Protein 4X8P (pdb70)

Structure (mmCIF, N/CA/C/O backbone):
data_4X8P
#
_entry.id   4X8P
#
_cell.length_a   51.500
_cell.length_b   59.100
_cell.length_c   70.800
_cell.angle_alpha   90.00
_cell.angle_beta   90.00
_cell.angle_gamma   90.00
#
_symmetry.space_group_name_H-M   'P 21 21 21'
#
loop_
_entity.id
_entity.type
_entity.pdbx_description
1 polymer 'Set1/Ash2 histone methyltransferase complex subunit ASH2,Set1/Ash2 histone methyltransferase complex subunit ASH2'
2 polymer 'Retinoblastoma-binding protein 5'
3 non-polymer GLYCEROL
4 water water
#
loop_
_atom_site.group_PDB
_atom_site.id
_atom_site.type_symbol
_atom_site.label_atom_id
_atom_site.label_alt_id
_atom_site.label_comp_id
_atom_site.label_asym_id
_atom_site.label_entity_id
_atom_site.label_seq_id
_atom_site.pdbx_PDB_ins_code
_atom_site.Cartn_x
_atom_site.Cartn_y
_atom_site.Cartn_z
_atom_site.occupancy
_atom_site.B_iso_or_equiv
_atom_site.auth_seq_id
_atom_site.auth_comp_id
_atom_site.auth_asym_id
_atom_site.auth_atom_id
_atom_site.pdbx_PDB_model_num
ATOM 1 N N . SER A 1 1 ? -14.259 14.299 20.441 1.00 30.20 285 SER A N 1
ATOM 2 C CA . SER A 1 1 ? -13.330 14.576 19.338 1.00 30.62 285 SER A CA 1
ATOM 3 C C . SER A 1 1 ? -12.374 13.384 19.135 1.00 32.40 285 SER A C 1
ATOM 4 O O . SER A 1 1 ? -11.722 12.924 20.076 1.00 31.97 285 SER A O 1
ATOM 7 N N . ARG A 1 2 ? -12.337 12.872 17.901 1.00 25.41 286 ARG A N 1
ATOM 8 C CA . ARG A 1 2 ? -11.571 11.691 17.513 1.00 23.34 286 ARG A CA 1
ATOM 9 C C . ARG A 1 2 ? -10.290 12.041 16.764 1.00 22.22 286 ARG A C 1
ATOM 10 O O . ARG A 1 2 ? -10.227 13.069 16.092 1.00 21.57 286 ARG A O 1
ATOM 12 N N . VAL A 1 3 ? -9.270 11.178 16.891 1.00 15.76 287 VAL A N 1
ATOM 13 C CA . VAL A 1 3 ? -8.001 11.277 16.164 1.00 13.92 287 VAL A CA 1
ATOM 14 C C . VAL A 1 3 ? -8.308 10.603 14.808 1.00 16.07 287 VAL A C 1
ATOM 15 O O . VAL A 1 3 ? -8.870 9.497 14.774 1.00 14.32 287 VAL A O 1
ATOM 19 N N . LEU A 1 4 ? -8.067 11.328 13.701 1.00 11.88 288 LEU A N 1
ATOM 20 C CA . LEU A 1 4 ? -8.398 10.858 12.357 1.00 11.37 288 LEU A CA 1
ATOM 21 C C . LEU A 1 4 ? -7.315 11.250 11.355 1.00 16.76 288 LEU A C 1
ATOM 22 O O . LEU A 1 4 ? -6.408 11.999 11.701 1.00 16.46 288 LEU A O 1
ATOM 27 N N . LEU A 1 5 ? -7.410 10.762 10.110 1.00 13.64 289 LEU A N 1
ATOM 28 C CA . LEU A 1 5 ? -6.518 11.232 9.047 1.00 13.10 289 LEU A CA 1
ATOM 29 C C . LEU A 1 5 ? -6.951 12.671 8.782 1.00 14.75 289 LEU A C 1
ATOM 30 O O . LEU A 1 5 ? -8.159 12.937 8.749 1.00 12.29 289 LEU A O 1
ATOM 35 N N . ALA A 1 6 ? -5.982 13.618 8.760 1.00 12.53 290 ALA A N 1
ATOM 36 C CA . ALA A 1 6 ? -6.289 15.048 8.595 1.00 12.20 290 ALA A CA 1
ATOM 37 C C . ALA A 1 6 ? -6.734 15.416 7.179 1.00 15.51 290 ALA A C 1
ATOM 38 O O . ALA A 1 6 ? -5.994 15.175 6.219 1.00 15.86 290 ALA A O 1
ATOM 40 N N . LEU A 1 7 ? -7.927 16.039 7.061 1.00 10.63 291 LEU A N 1
ATOM 41 C CA . LEU A 1 7 ? -8.455 16.535 5.792 1.00 10.57 291 LEU A CA 1
ATOM 42 C C . LEU A 1 7 ? -7.629 17.743 5.294 1.00 14.06 291 LEU A C 1
ATOM 43 O O . LEU A 1 7 ? -7.428 17.892 4.093 1.00 12.72 291 LEU A O 1
ATOM 48 N N . HIS A 1 8 ? -7.095 18.555 6.234 1.00 10.32 292 HIS A N 1
ATOM 49 C CA . HIS A 1 8 ? -6.290 19.738 5.969 1.00 10.26 292 HIS A CA 1
ATOM 50 C C . HIS A 1 8 ? -4.809 19.463 5.686 1.00 15.56 292 HIS A C 1
ATOM 51 O O . HIS A 1 8 ? -4.135 20.342 5.165 1.00 15.26 292 HIS A O 1
ATOM 58 N N . ASP A 1 9 ? -4.289 18.310 6.122 1.00 10.88 293 ASP A N 1
ATOM 59 C CA . ASP A 1 9 ? -2.858 17.991 6.088 1.00 9.60 293 ASP A CA 1
ATOM 60 C C . ASP A 1 9 ? -2.578 16.675 5.359 1.00 13.54 293 ASP A C 1
ATOM 61 O O . ASP A 1 9 ? -2.153 15.675 5.954 1.00 12.38 293 ASP A O 1
ATOM 66 N N . ARG A 1 10 ? -2.815 16.703 4.045 1.00 10.98 294 ARG A N 1
ATOM 67 C CA . ARG A 1 10 ? -2.694 15.563 3.153 1.00 11.50 294 ARG A CA 1
ATOM 68 C C . ARG A 1 10 ? -2.349 15.992 1.745 1.00 16.22 294 ARG A C 1
ATOM 69 O O . ARG A 1 10 ? -2.600 17.140 1.364 1.00 14.95 294 ARG A O 1
ATOM 77 N N . ALA A 1 11 ? -1.831 15.038 0.949 1.00 12.49 295 ALA A N 1
ATOM 78 C CA . ALA A 1 11 ? -1.607 15.246 -0.475 1.00 11.47 295 ALA A CA 1
ATOM 79 C C . ALA A 1 11 ? -2.983 15.110 -1.158 1.00 13.25 295 ALA A C 1
ATOM 80 O O . ALA A 1 11 ? -3.736 14.195 -0.816 1.00 10.25 295 ALA A O 1
ATOM 82 N N . PRO A 1 12 ? -3.328 16.039 -2.086 1.00 11.91 296 PRO A N 1
ATOM 83 C CA . PRO A 1 12 ? -4.643 15.968 -2.781 1.00 11.94 296 PRO A CA 1
ATOM 84 C C . PRO A 1 12 ? -4.980 14.697 -3.577 1.00 16.16 296 PRO A C 1
ATOM 85 O O . PRO A 1 12 ? -6.163 14.433 -3.813 1.00 15.46 296 PRO A O 1
ATOM 89 N N . GLN A 1 13 ? -3.959 13.970 -4.074 1.00 12.32 297 GLN A N 1
ATOM 90 C CA . GLN A 1 13 ? -4.159 12.781 -4.904 1.00 12.32 297 GLN A CA 1
ATOM 91 C C . GLN A 1 13 ? -4.621 11.536 -4.114 1.00 16.13 297 GLN A C 1
ATOM 92 O O . GLN A 1 13 ? -5.270 10.666 -4.685 1.00 14.33 297 GLN A O 1
ATOM 98 N N . LEU A 1 14 ? -4.301 11.474 -2.805 1.00 13.06 298 LEU A N 1
ATOM 99 C CA . LEU A 1 14 ? -4.694 10.371 -1.937 1.00 11.97 298 LEU A CA 1
ATOM 100 C C . LEU A 1 14 ? -6.193 10.311 -1.783 1.00 17.19 298 LEU A C 1
ATOM 101 O O . LEU A 1 14 ? -6.877 11.340 -1.752 1.00 16.67 298 LEU A O 1
ATOM 106 N N . LYS A 1 15 ? -6.706 9.095 -1.708 1.00 14.23 299 LYS A N 1
ATOM 107 C CA . LYS A 1 15 ? -8.132 8.905 -1.560 1.00 13.91 299 LYS A CA 1
ATOM 108 C C . LYS A 1 15 ? -8.431 8.511 -0.109 1.00 17.79 299 LYS A C 1
ATOM 109 O O . LYS A 1 15 ? -8.111 7.402 0.315 1.00 17.11 299 LYS A O 1
ATOM 115 N N . ILE A 1 16 ? -9.017 9.451 0.643 1.00 15.18 300 ILE A N 1
ATOM 116 C CA . ILE A 1 16 ? -9.395 9.285 2.049 1.00 15.19 300 ILE A CA 1
ATOM 117 C C . ILE A 1 16 ? -10.863 8.902 2.176 1.00 16.99 300 ILE A C 1
ATOM 118 O O . ILE A 1 16 ? -11.718 9.497 1.522 1.00 17.42 300 ILE A O 1
ATOM 123 N N . SER A 1 17 ? -11.141 7.849 2.961 1.00 12.71 301 SER A N 1
ATOM 124 C CA . SER A 1 17 ? -12.496 7.348 3.193 1.00 12.80 301 SER A CA 1
ATOM 125 C C . SER A 1 17 ? -13.335 8.356 3.975 1.00 15.14 301 SER A C 1
ATOM 126 O O . SER A 1 17 ? -12.780 9.208 4.658 1.00 16.57 301 SER A O 1
ATOM 129 N N . ASP A 1 18 ? -14.657 8.256 3.888 1.00 10.91 302 ASP A N 1
ATOM 130 C CA . ASP A 1 18 ? -15.602 9.124 4.615 1.00 10.84 302 ASP A CA 1
ATOM 131 C C . ASP A 1 18 ? -15.343 9.131 6.120 1.00 15.84 302 ASP A C 1
ATOM 132 O O . ASP A 1 18 ? -15.404 10.204 6.734 1.00 15.54 302 ASP A O 1
ATOM 137 N N . ASP A 1 19 ? -14.978 7.952 6.704 1.00 12.40 303 ASP A N 1
ATOM 138 C CA . ASP A 1 19 ? -14.675 7.857 8.138 1.00 12.97 303 ASP A CA 1
ATOM 139 C C . ASP A 1 19 ? -13.294 8.399 8.486 1.00 16.65 303 ASP A C 1
ATOM 140 O O . ASP A 1 19 ? -13.002 8.497 9.667 1.00 16.02 303 ASP A O 1
ATOM 145 N N . ARG A 1 20 ? -12.441 8.745 7.460 1.00 12.94 304 ARG A N 1
ATOM 146 C CA . ARG A 1 20 ? -11.076 9.294 7.618 1.00 11.88 304 ARG A CA 1
ATOM 147 C C . ARG A 1 20 ? -10.116 8.348 8.363 1.00 15.21 304 ARG A C 1
ATOM 148 O O . ARG A 1 20 ? -9.210 8.791 9.083 1.00 14.24 304 ARG A O 1
ATOM 156 N N . LEU A 1 21 ? -10.316 7.035 8.179 1.00 11.98 305 LEU A N 1
ATOM 157 C CA . LEU A 1 21 ? -9.493 5.992 8.805 1.00 10.65 305 LEU A CA 1
ATOM 158 C C . LEU A 1 21 ? -8.847 5.103 7.753 1.00 15.51 305 LEU A C 1
ATOM 159 O O . LEU A 1 21 ? -7.946 4.325 8.078 1.00 17.16 305 LEU A O 1
ATOM 164 N N . THR A 1 22 ? -9.308 5.215 6.500 1.00 10.93 306 THR A N 1
ATOM 165 C CA . THR A 1 22 ? -8.798 4.438 5.375 1.00 11.28 306 THR A CA 1
ATOM 166 C C . THR A 1 22 ? -8.238 5.342 4.272 1.00 14.80 306 THR A C 1
ATOM 167 O O . THR A 1 22 ? -8.797 6.389 3.970 1.00 12.88 306 THR A O 1
ATOM 171 N N . VAL A 1 23 ? -7.124 4.919 3.677 1.00 13.07 307 VAL A N 1
ATOM 172 C CA . VAL A 1 23 ? -6.483 5.690 2.623 1.00 12.90 307 VAL A CA 1
ATOM 173 C C . VAL A 1 23 ? -5.950 4.822 1.478 1.00 16.24 307 VAL A C 1
ATOM 174 O O . VAL A 1 23 ? -5.392 3.744 1.713 1.00 15.20 307 VAL A O 1
ATOM 178 N N . VAL A 1 24 ? -6.186 5.283 0.234 1.00 12.98 308 VAL A N 1
ATOM 179 C CA . VAL A 1 24 ? -5.732 4.619 -1.000 1.00 11.13 308 VAL A CA 1
ATOM 180 C C . VAL A 1 24 ? -4.752 5.563 -1.691 1.00 13.52 308 VAL A C 1
ATOM 181 O O . VAL A 1 24 ? -5.049 6.745 -1.823 1.00 12.82 308 VAL A O 1
ATOM 185 N N . GLY A 1 25 ? -3.607 5.027 -2.117 1.00 10.46 309 GLY A N 1
ATOM 186 C CA . GLY A 1 25 ? -2.556 5.782 -2.789 1.00 10.17 309 GLY A CA 1
ATOM 187 C C . GLY A 1 25 ? -2.811 6.026 -4.263 1.00 15.41 309 GLY A C 1
ATOM 188 O O . GLY A 1 25 ? -3.711 5.432 -4.867 1.00 14.43 309 GLY A O 1
ATOM 189 N N . GLU A 1 26 ? -2.019 6.913 -4.854 1.00 12.62 310 GLU A N 1
ATOM 190 C CA . GLU A 1 26 ? -2.179 7.243 -6.261 1.00 12.86 310 GLU A CA 1
ATOM 191 C C . GLU A 1 26 ? -0.811 7.599 -6.848 1.00 14.69 310 GLU A C 1
ATOM 192 O O . GLU A 1 26 ? -0.204 8.569 -6.412 1.00 13.21 310 GLU A O 1
ATOM 198 N N . LYS A 1 27 ? -0.331 6.792 -7.821 1.00 12.29 311 LYS A N 1
ATOM 199 C CA . LYS A 1 27 ? 0.945 6.983 -8.543 1.00 13.04 311 LYS A CA 1
ATOM 200 C C . LYS A 1 27 ? 2.121 7.174 -7.566 1.00 15.67 311 LYS A C 1
ATOM 201 O O . LYS A 1 27 ? 2.193 6.420 -6.597 1.00 15.16 311 LYS A O 1
ATOM 207 N N . GLY A 1 28 ? 2.984 8.176 -7.809 1.00 11.53 312 GLY A N 1
ATOM 208 C CA . GLY A 1 28 ? 4.156 8.492 -6.995 1.00 10.17 312 GLY A CA 1
ATOM 209 C C . GLY A 1 28 ? 3.857 8.746 -5.526 1.00 12.94 312 GLY A C 1
ATOM 210 O O . GLY A 1 28 ? 2.738 9.130 -5.172 1.00 11.85 312 GLY A O 1
ATOM 211 N N . TYR A 1 29 ? 4.857 8.541 -4.655 1.00 8.99 313 TYR A N 1
ATOM 212 C CA . TYR A 1 29 ? 4.654 8.703 -3.217 1.00 8.19 313 TYR A CA 1
ATOM 213 C C . TYR A 1 29 ? 4.070 10.022 -2.806 1.00 12.94 313 TYR A C 1
ATOM 214 O O . TYR A 1 29 ? 4.490 11.065 -3.293 1.00 12.26 313 TYR A O 1
ATOM 223 N N . SER A 1 30 ? 3.095 9.963 -1.896 1.00 9.86 314 SER A N 1
ATOM 224 C CA . SER A 1 30 ? 2.445 11.140 -1.335 1.00 8.94 314 SER A CA 1
ATOM 225 C C . SER A 1 30 ? 1.935 10.786 0.070 1.00 11.45 314 SER A C 1
ATOM 226 O O . SER A 1 30 ? 1.739 9.615 0.368 1.00 9.67 314 SER A O 1
ATOM 229 N N . MET A 1 31 ? 1.764 11.788 0.928 1.00 10.36 315 MET A N 1
ATOM 230 C CA . MET A 1 31 ? 1.499 11.598 2.347 1.00 11.47 315 MET A CA 1
ATOM 231 C C . MET A 1 31 ? 0.292 12.321 2.929 1.00 16.06 315 MET A C 1
ATOM 232 O O . MET A 1 31 ? -0.133 13.369 2.430 1.00 15.48 315 MET A O 1
ATOM 237 N N . VAL A 1 32 ? -0.240 11.719 4.013 1.00 11.93 316 VAL A N 1
ATOM 238 C CA . VAL A 1 32 ? -1.302 12.198 4.890 1.00 10.62 316 VAL A CA 1
ATOM 239 C C . VAL A 1 32 ? -0.796 12.054 6.352 1.00 13.18 316 VAL A C 1
ATOM 240 O O . VAL A 1 32 ? -0.184 11.035 6.691 1.00 12.03 316 VAL A O 1
ATOM 244 N N . ARG A 1 33 ? -1.028 13.071 7.196 1.00 11.30 317 ARG A N 1
ATOM 245 C CA . ARG A 1 33 ? -0.693 12.990 8.626 1.00 11.73 317 ARG A CA 1
ATOM 246 C C . ARG A 1 33 ? -2.028 12.853 9.378 1.00 14.42 317 ARG A C 1
ATOM 247 O O . ARG A 1 33 ? -3.086 13.157 8.820 1.00 13.75 317 ARG A O 1
ATOM 255 N N . ALA A 1 34 ? -1.989 12.402 10.650 1.00 12.03 318 ALA A N 1
ATOM 256 C CA . ALA A 1 34 ? -3.179 12.349 11.511 1.00 10.70 318 ALA A CA 1
ATOM 257 C C . ALA A 1 34 ? -3.564 13.788 11.918 1.00 13.51 318 ALA A C 1
ATOM 258 O O . ALA A 1 34 ? -2.820 14.722 11.655 1.00 11.81 318 ALA A O 1
ATOM 260 N N . SER A 1 35 ? -4.697 13.947 12.601 1.00 10.97 319 SER A N 1
ATOM 261 C CA . SER A 1 35 ? -5.220 15.231 13.077 1.00 10.45 319 SER A CA 1
ATOM 262 C C . SER A 1 35 ? -4.538 15.688 14.371 1.00 14.20 319 SER A C 1
ATOM 263 O O . SER A 1 35 ? -4.587 16.869 14.698 1.00 15.24 319 SER A O 1
ATOM 266 N N . HIS A 1 36 ? -3.967 14.762 15.128 1.00 9.26 320 HIS A N 1
ATOM 267 C CA . HIS A 1 36 ? -3.333 15.072 16.416 1.00 9.79 320 HIS A CA 1
ATOM 268 C C . HIS A 1 36 ? -1.902 14.591 16.430 1.00 13.52 320 HIS A C 1
ATOM 269 O O . HIS A 1 36 ? -1.616 13.511 15.910 1.00 13.34 320 HIS A O 1
ATOM 276 N N . GLY A 1 37 ? -1.038 15.366 17.071 1.00 9.77 321 GLY A N 1
ATOM 277 C CA . GLY A 1 37 ? 0.368 15.031 17.235 1.00 9.69 321 GLY A CA 1
ATOM 278 C C . GLY A 1 37 ? 0.768 14.919 18.691 1.00 14.34 321 GLY A C 1
ATOM 279 O O . GLY A 1 37 ? -0.011 15.260 19.583 1.00 14.13 321 GLY A O 1
ATOM 280 N N . VAL A 1 38 ? 1.986 14.410 18.943 1.00 11.87 322 VAL A N 1
ATOM 281 C CA . VAL A 1 38 ? 2.520 14.203 20.291 1.00 11.24 322 VAL A CA 1
ATOM 282 C C . VAL A 1 38 ? 3.858 14.903 20.474 1.00 14.30 322 VAL A C 1
ATOM 283 O O . VAL A 1 38 ? 4.665 14.950 19.542 1.00 12.98 322 VAL A O 1
ATOM 287 N N . ARG A 1 39 ? 4.110 15.395 21.694 1.00 11.77 323 ARG A N 1
ATOM 288 C CA . ARG A 1 39 ? 5.330 16.120 22.050 1.00 11.79 323 ARG A CA 1
ATOM 289 C C . ARG A 1 39 ? 6.143 15.424 23.186 1.00 15.10 323 ARG A C 1
ATOM 290 O O . ARG A 1 39 ? 7.364 15.515 23.204 1.00 13.89 323 ARG A O 1
ATOM 298 N N . LYS A 1 40 ? 5.458 14.775 24.132 1.00 12.73 324 LYS A N 1
ATOM 299 C CA . LYS A 1 40 ? 6.086 14.077 25.259 1.00 13.21 324 LYS A CA 1
ATOM 300 C C . LYS A 1 40 ? 5.371 12.744 25.541 1.00 16.51 324 LYS A C 1
ATOM 301 O O . LYS A 1 40 ? 4.177 12.601 25.225 1.00 16.39 324 LYS A O 1
ATOM 303 N N . GLY A 1 41 ? 6.085 11.826 26.202 1.00 11.22 325 GLY A N 1
ATOM 304 C CA . GLY A 1 41 ? 5.537 10.536 26.611 1.00 10.45 325 GLY A CA 1
ATOM 305 C C . GLY A 1 41 ? 5.674 9.463 25.550 1.00 14.73 325 GLY A C 1
ATOM 306 O O . GLY A 1 41 ? 6.320 9.669 24.513 1.00 14.03 325 GLY A O 1
ATOM 307 N N . ALA A 1 42 ? 5.107 8.293 25.835 1.00 12.98 326 ALA A N 1
ATOM 308 C CA . ALA A 1 42 ? 5.149 7.115 24.949 1.00 12.72 326 ALA A CA 1
ATOM 309 C C . ALA A 1 42 ? 3.770 6.942 24.312 1.00 15.22 326 ALA A C 1
ATOM 310 O O . ALA A 1 42 ? 2.755 6.984 25.013 1.00 14.84 326 ALA A O 1
ATOM 312 N N . TRP A 1 43 ? 3.727 6.851 22.982 1.00 11.71 327 TRP A N 1
ATOM 313 C CA . TRP A 1 43 ? 2.465 6.791 22.216 1.00 11.76 327 TRP A CA 1
ATOM 314 C C . TRP A 1 43 ? 2.424 5.647 21.209 1.00 14.65 327 TRP A C 1
ATOM 315 O O . TRP A 1 43 ? 3.469 5.227 20.720 1.00 14.39 327 TRP A O 1
ATOM 326 N N . TYR A 1 44 ? 1.219 5.151 20.897 1.00 10.93 328 TYR A N 1
ATOM 327 C CA . TYR A 1 44 ? 1.049 4.020 19.983 1.00 10.09 328 TYR A CA 1
ATOM 328 C C . TYR A 1 44 ? -0.162 4.109 19.053 1.00 13.17 328 TYR A C 1
ATOM 329 O O . TYR A 1 44 ? -1.194 4.658 19.422 1.00 12.43 328 TYR A O 1
ATOM 338 N N . PHE A 1 45 ? -0.040 3.512 17.848 1.00 10.69 329 PHE A N 1
ATOM 339 C CA . PHE A 1 45 ? -1.139 3.367 16.884 1.00 9.21 329 PHE A CA 1
ATOM 340 C C . PHE A 1 45 ? -0.839 2.181 15.986 1.00 11.18 329 PHE A C 1
ATOM 341 O O . PHE A 1 45 ? 0.319 1.777 15.878 1.00 8.84 329 PHE A O 1
ATOM 349 N N . GLU A 1 46 ? -1.879 1.624 15.351 1.00 8.33 330 GLU A N 1
ATOM 350 C CA . GLU A 1 46 ? -1.739 0.506 14.420 1.00 8.65 330 GLU A CA 1
ATOM 351 C C . GLU A 1 46 ? -2.164 0.895 13.017 1.00 14.83 330 GLU A C 1
ATOM 352 O O . GLU A 1 46 ? -3.038 1.753 12.845 1.00 15.69 330 GLU A O 1
ATOM 358 N N . ILE A 1 47 ? -1.583 0.223 12.015 1.00 11.91 331 ILE A N 1
ATOM 359 C CA . ILE A 1 47 ? -1.980 0.355 10.614 1.00 11.32 331 ILE A CA 1
ATOM 360 C C . ILE A 1 47 ? -2.209 -1.054 10.038 1.00 16.08 331 ILE A C 1
ATOM 361 O O . ILE A 1 47 ? -1.364 -1.928 10.183 1.00 14.04 331 ILE A O 1
ATOM 366 N N . THR A 1 48 ? -3.356 -1.264 9.385 1.00 14.43 332 THR A N 1
ATOM 367 C CA . THR A 1 48 ? -3.648 -2.526 8.733 1.00 13.89 332 THR A CA 1
ATOM 368 C C . THR A 1 48 ? -3.513 -2.350 7.225 1.00 16.90 332 THR A C 1
ATOM 369 O O . THR A 1 48 ? -4.135 -1.451 6.678 1.00 15.70 332 THR A O 1
ATOM 373 N N . VAL A 1 49 ? -2.711 -3.215 6.553 1.00 14.68 333 VAL A N 1
ATOM 374 C CA . VAL A 1 49 ? -2.556 -3.193 5.087 1.00 13.72 333 VAL A CA 1
ATOM 375 C C . VAL A 1 49 ? -3.736 -4.019 4.543 1.00 16.77 333 VAL A C 1
ATOM 376 O O . VAL A 1 49 ? -3.704 -5.256 4.578 1.00 16.68 333 VAL A O 1
ATOM 380 N N . ASP A 1 50 ? -4.800 -3.333 4.104 1.00 13.43 334 ASP A N 1
ATOM 381 C CA . ASP A 1 50 ? -6.017 -4.005 3.614 1.00 13.33 334 ASP A CA 1
ATOM 382 C C . ASP A 1 50 ? -5.798 -4.640 2.241 1.00 18.12 334 ASP A C 1
ATOM 383 O O . ASP A 1 50 ? -6.274 -5.751 1.981 1.00 18.10 334 ASP A O 1
ATOM 388 N N . GLU A 1 51 ? -5.060 -3.934 1.372 1.00 14.61 335 GLU A N 1
ATOM 389 C CA . GLU A 1 51 ? -4.749 -4.410 0.036 1.00 14.41 335 GLU A CA 1
ATOM 390 C C . GLU A 1 51 ? -3.434 -3.813 -0.441 1.00 18.25 335 GLU A C 1
ATOM 391 O O . GLU A 1 51 ? -3.216 -2.608 -0.343 1.00 18.02 335 GLU A O 1
ATOM 397 N N . MET A 1 52 ? -2.571 -4.670 -0.977 1.00 13.47 336 MET A N 1
ATOM 398 C CA . MET A 1 52 ? -1.300 -4.259 -1.501 1.00 13.21 336 MET A CA 1
ATOM 399 C C . MET A 1 52 ? -1.099 -5.003 -2.809 1.00 19.73 336 MET A C 1
ATOM 400 O O . MET A 1 52 ? -0.426 -6.031 -2.833 1.00 18.78 336 MET A O 1
ATOM 405 N N . PRO A 1 53 ? -1.707 -4.488 -3.913 1.00 18.84 337 PRO A N 1
ATOM 406 C CA . PRO A 1 53 ? -1.566 -5.146 -5.225 1.00 19.30 337 PRO A CA 1
ATOM 407 C C . PRO A 1 53 ? -0.116 -5.107 -5.730 1.00 26.05 337 PRO A C 1
ATOM 408 O O . PRO A 1 53 ? 0.692 -4.396 -5.122 1.00 25.72 337 PRO A O 1
ATOM 412 N N . PRO A 1 54 ? 0.268 -5.866 -6.797 1.00 23.93 338 PRO A N 1
ATOM 413 C CA . PRO A 1 54 ? 1.678 -5.833 -7.244 1.00 23.70 338 PRO A CA 1
ATOM 414 C C . PRO A 1 54 ? 2.134 -4.430 -7.641 1.00 24.59 338 PRO A C 1
ATO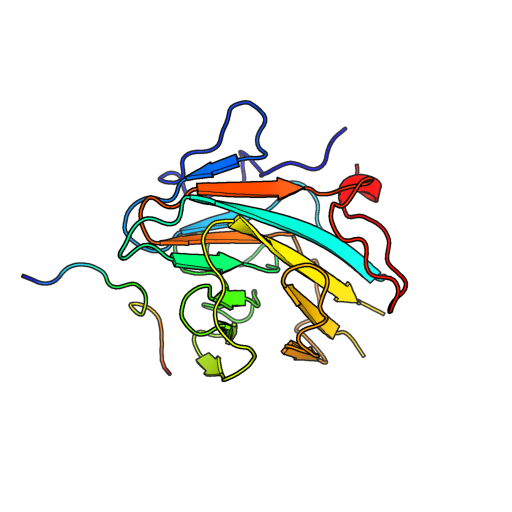M 415 O O . PRO A 1 54 ? 1.327 -3.631 -8.139 1.00 23.78 338 PRO A O 1
ATOM 419 N N . ASP A 1 55 ? 3.415 -4.123 -7.347 1.00 19.00 339 ASP A N 1
ATOM 420 C CA . ASP A 1 55 ? 4.101 -2.849 -7.623 1.00 18.73 339 ASP A CA 1
ATOM 421 C C . ASP A 1 55 ? 3.780 -1.724 -6.634 1.00 21.23 339 ASP A C 1
ATOM 422 O O . ASP A 1 55 ? 4.490 -0.721 -6.633 1.00 23.74 339 ASP A O 1
ATOM 427 N N . THR A 1 56 ? 2.756 -1.890 -5.785 1.00 13.54 340 THR A N 1
ATOM 428 C CA . THR A 1 56 ? 2.403 -0.897 -4.772 1.00 13.29 340 THR A CA 1
ATOM 429 C C . THR A 1 56 ? 3.277 -1.064 -3.523 1.00 15.91 340 THR A C 1
ATOM 430 O O . THR A 1 56 ? 3.843 -2.132 -3.294 1.00 15.72 340 THR A O 1
ATOM 434 N N . ALA A 1 57 ? 3.369 -0.009 -2.716 1.00 11.45 341 ALA A N 1
ATOM 435 C CA . ALA A 1 57 ? 4.176 0.023 -1.507 1.00 11.10 341 ALA A CA 1
ATOM 436 C C . ALA A 1 57 ? 3.739 1.136 -0.563 1.00 13.03 341 ALA A C 1
ATOM 437 O O . ALA A 1 57 ? 3.132 2.131 -0.984 1.00 10.94 341 ALA A O 1
ATOM 439 N N . ALA A 1 58 ? 4.126 0.987 0.707 1.00 8.37 342 ALA A N 1
ATOM 440 C CA . ALA A 1 58 ? 3.838 1.954 1.757 1.00 8.18 342 ALA A CA 1
ATOM 441 C C . ALA A 1 58 ? 5.107 2.277 2.553 1.00 11.35 342 ALA A C 1
ATOM 442 O O . ALA A 1 58 ? 5.990 1.440 2.666 1.00 10.34 342 ALA A O 1
ATOM 444 N N . ARG A 1 59 ? 5.196 3.503 3.086 1.00 9.24 343 ARG A N 1
ATOM 445 C CA . ARG A 1 59 ? 6.255 3.928 4.009 1.00 8.69 343 ARG A CA 1
ATOM 446 C C . ARG A 1 59 ? 5.469 4.600 5.099 1.00 11.40 343 ARG A C 1
ATOM 447 O O . ARG A 1 59 ? 4.839 5.628 4.882 1.00 11.77 343 ARG A O 1
ATOM 455 N N . LEU A 1 60 ? 5.426 3.938 6.246 1.00 8.29 344 LEU A N 1
ATOM 456 C CA . LEU A 1 60 ? 4.604 4.271 7.400 1.00 7.82 344 LEU A CA 1
ATOM 457 C C . LEU A 1 60 ? 5.415 4.695 8.616 1.00 11.86 344 LEU A C 1
ATOM 458 O O . LEU A 1 60 ? 6.539 4.231 8.811 1.00 11.92 344 LEU A O 1
ATOM 463 N N . GLY A 1 61 ? 4.848 5.573 9.435 1.00 7.25 345 GLY A N 1
ATOM 464 C CA . GLY A 1 61 ? 5.579 6.024 10.608 1.00 6.70 345 GLY A CA 1
ATOM 465 C C . GLY A 1 61 ? 5.112 7.310 11.241 1.00 11.08 345 GLY A C 1
ATOM 466 O O . GLY A 1 61 ? 3.935 7.461 11.550 1.00 11.13 345 GLY A O 1
ATOM 467 N N . TRP A 1 62 ? 6.062 8.215 11.482 1.00 10.69 346 TRP A N 1
ATOM 468 C CA . TRP A 1 62 ? 5.849 9.469 12.192 1.00 11.33 346 TRP A CA 1
ATOM 469 C C . TRP A 1 62 ? 6.480 10.635 11.446 1.00 15.97 346 TRP A C 1
ATOM 470 O O . TRP A 1 62 ? 7.602 10.527 10.939 1.00 13.24 346 TRP A O 1
ATOM 481 N N . SER A 1 63 ? 5.761 11.764 11.421 1.00 13.22 347 SER A N 1
ATOM 482 C CA . SER A 1 63 ? 6.238 12.975 10.775 1.00 12.92 347 SER A CA 1
ATOM 483 C C . SER A 1 63 ? 5.975 14.216 11.595 1.00 17.04 347 SER A C 1
ATOM 484 O O . SER A 1 63 ? 4.876 14.386 12.148 1.00 15.19 347 SER A O 1
ATOM 487 N N . GLN A 1 64 ? 6.954 15.145 11.564 1.00 13.25 348 GLN A N 1
ATOM 488 C CA . GLN A 1 64 ? 6.793 16.469 12.155 1.00 13.37 348 GLN A CA 1
ATOM 489 C C . GLN A 1 64 ? 5.892 17.310 11.215 1.00 16.62 348 GLN A C 1
ATOM 490 O O . GLN A 1 64 ? 5.759 16.940 10.045 1.00 14.38 348 GLN A O 1
ATOM 496 N N . PRO A 1 65 ? 5.291 18.443 11.667 1.00 14.81 349 PRO A N 1
ATOM 497 C CA . PRO A 1 65 ? 4.439 19.243 10.754 1.00 15.14 349 PRO A CA 1
ATOM 498 C C . PRO A 1 65 ? 5.089 19.692 9.424 1.00 19.16 349 PRO A C 1
ATOM 499 O O . PRO A 1 65 ? 4.383 19.890 8.436 1.00 17.07 349 PRO A O 1
ATOM 503 N N . LEU A 1 66 ? 6.425 19.821 9.379 1.00 17.47 350 LEU A N 1
ATOM 504 C CA . LEU A 1 66 ? 7.102 20.272 8.153 1.00 17.57 350 LEU A CA 1
ATOM 505 C C . LEU A 1 66 ? 7.406 19.195 7.122 1.00 18.31 350 LEU A C 1
ATOM 506 O O . LEU A 1 66 ? 7.973 19.510 6.076 1.00 16.19 350 LEU A O 1
ATOM 511 N N . GLY A 1 67 ? 7.080 17.937 7.440 1.00 14.57 351 GLY A N 1
ATOM 512 C CA . GLY A 1 67 ? 7.286 16.818 6.529 1.00 13.59 351 GLY A CA 1
ATOM 513 C C . GLY A 1 67 ? 6.567 17.036 5.211 1.00 16.09 351 GLY A C 1
ATOM 514 O O . GLY A 1 67 ? 5.377 17.370 5.202 1.00 13.45 351 GLY A O 1
ATOM 515 N N . ASN A 1 68 ? 7.317 16.934 4.095 1.00 13.28 352 ASN A N 1
ATOM 516 C CA . ASN A 1 68 ? 6.824 17.143 2.724 1.00 12.23 352 ASN A CA 1
ATOM 517 C C . ASN A 1 68 ? 5.692 16.142 2.390 1.00 15.45 352 ASN A C 1
ATOM 518 O O . ASN A 1 68 ? 5.895 14.914 2.439 1.00 14.24 352 ASN A O 1
ATOM 523 N N . LEU A 1 69 ? 4.501 16.674 2.063 1.00 12.63 353 LEU A N 1
ATOM 524 C CA . LEU A 1 69 ? 3.332 15.855 1.719 1.00 11.80 353 LEU A CA 1
ATOM 525 C C . LEU A 1 69 ? 3.428 15.247 0.324 1.00 15.44 353 LEU A C 1
ATOM 526 O O . LEU A 1 69 ? 2.757 14.253 0.054 1.00 16.10 353 LEU A O 1
ATOM 531 N N . GLN A 1 70 ? 4.294 15.817 -0.543 1.00 11.92 354 GLN A N 1
ATOM 532 C CA . GLN A 1 70 ? 4.549 15.391 -1.918 1.00 10.95 354 GLN A CA 1
ATOM 533 C C . GLN A 1 70 ? 5.881 14.640 -2.038 1.00 15.48 354 GLN A C 1
ATOM 534 O O . GLN A 1 70 ? 6.693 14.901 -2.932 1.00 15.40 354 GLN A O 1
ATOM 540 N N . ALA A 1 71 ? 6.103 13.698 -1.122 1.00 11.04 355 ALA A N 1
ATOM 541 C CA . ALA A 1 71 ? 7.316 12.901 -1.061 1.00 10.46 355 ALA A CA 1
ATOM 542 C C . ALA A 1 71 ? 7.030 11.701 -0.172 1.00 14.52 355 ALA A C 1
ATOM 543 O O . ALA A 1 71 ? 6.060 11.758 0.598 1.00 14.42 355 ALA A O 1
ATOM 545 N N . PRO A 1 72 ? 7.803 10.588 -0.256 1.00 11.00 356 PRO A N 1
ATOM 546 C CA . PRO A 1 72 ? 7.538 9.465 0.666 1.00 11.12 356 PRO A CA 1
ATOM 547 C C . PRO A 1 72 ? 7.848 9.864 2.099 1.00 14.46 356 PRO A C 1
ATOM 548 O O . PRO A 1 72 ? 8.523 10.873 2.327 1.00 14.96 356 PRO A O 1
ATOM 552 N N . LEU A 1 73 ? 7.366 9.086 3.064 1.00 11.38 357 LEU A N 1
ATOM 553 C CA . LEU A 1 73 ? 7.690 9.347 4.464 1.00 10.07 357 LEU A CA 1
ATOM 554 C C . LEU A 1 73 ? 9.145 8.938 4.625 1.00 9.41 357 LEU A C 1
ATOM 555 O O . LEU A 1 73 ? 9.575 7.985 3.983 1.00 8.49 357 LEU A O 1
ATOM 560 N N . GLY A 1 74 ? 9.904 9.702 5.392 1.00 7.21 358 GLY A N 1
ATOM 561 C CA . GLY A 1 74 ? 11.341 9.469 5.573 1.00 8.48 358 GLY A CA 1
ATOM 562 C C . GLY A 1 74 ? 12.203 10.239 4.583 1.00 11.58 358 GLY A C 1
ATOM 563 O O . GLY A 1 74 ? 13.431 10.155 4.624 1.00 10.97 358 GLY A O 1
ATOM 564 N N . TYR A 1 75 ? 11.569 11.011 3.694 1.00 10.13 359 TYR A N 1
ATOM 565 C CA . TYR A 1 75 ? 12.247 11.808 2.656 1.00 10.96 359 TYR A CA 1
ATOM 566 C C . TYR A 1 75 ? 13.249 12.861 3.179 1.00 14.22 359 TYR A C 1
ATOM 567 O O . TYR A 1 75 ? 14.318 13.049 2.588 1.00 13.06 359 TYR A O 1
ATOM 576 N N . ASP A 1 76 ? 12.848 13.598 4.221 1.00 10.83 360 ASP A N 1
ATOM 577 C CA . ASP A 1 76 ? 13.608 14.711 4.788 1.00 11.17 360 ASP A CA 1
ATOM 578 C C . ASP A 1 76 ? 13.902 14.502 6.290 1.00 14.63 360 ASP A C 1
ATOM 579 O O . ASP A 1 76 ? 13.694 13.407 6.801 1.00 13.98 360 ASP A O 1
ATOM 584 N N . LYS A 1 77 ? 14.420 15.526 6.983 1.00 12.52 361 LYS A N 1
ATOM 585 C CA . LYS A 1 77 ? 14.747 15.436 8.416 1.00 12.63 361 LYS A CA 1
ATOM 586 C C . LYS A 1 77 ? 13.493 15.337 9.312 1.00 14.30 361 LYS A C 1
ATOM 587 O O . LYS A 1 77 ? 13.596 14.966 10.479 1.00 13.67 361 LYS A O 1
ATOM 589 N N . PHE A 1 78 ? 12.325 15.677 8.765 1.00 10.89 362 PHE A N 1
ATOM 590 C CA . PHE A 1 78 ? 11.076 15.730 9.527 1.00 10.78 362 PHE A CA 1
ATOM 591 C C . PHE A 1 78 ? 10.375 14.421 9.792 1.00 14.32 362 PHE A C 1
ATOM 592 O O . PHE A 1 78 ? 9.486 14.391 10.635 1.00 14.50 362 PHE A O 1
ATOM 600 N N . SER A 1 79 ? 10.760 13.341 9.096 1.00 9.87 363 SER A N 1
ATOM 601 C CA . SER A 1 79 ? 10.054 12.080 9.253 1.00 9.67 363 SER A CA 1
ATOM 602 C C . SER A 1 79 ? 10.908 10.856 9.224 1.00 14.23 363 SER A C 1
ATOM 603 O O . SER A 1 79 ? 12.005 10.862 8.661 1.00 15.20 363 SER A O 1
ATOM 606 N N . TYR A 1 80 ? 10.355 9.781 9.805 1.00 10.62 364 TYR A N 1
ATOM 607 C CA . TYR A 1 80 ? 10.968 8.465 9.952 1.00 10.79 364 TYR A CA 1
ATOM 608 C C . TYR A 1 80 ? 9.968 7.418 9.499 1.00 13.83 364 TYR A C 1
ATOM 609 O O . TYR A 1 80 ? 8.853 7.359 10.029 1.00 13.44 364 TYR A O 1
ATOM 618 N N . SER A 1 81 ? 10.352 6.617 8.493 1.00 8.99 365 SER A N 1
ATOM 619 C CA . SER A 1 81 ? 9.464 5.605 7.938 1.00 7.95 365 SER A CA 1
ATOM 620 C C . SER A 1 81 ? 9.996 4.174 7.899 1.00 11.09 365 SER A C 1
ATOM 621 O O . SER A 1 81 ? 11.192 3.926 8.044 1.00 10.19 365 SER A O 1
ATOM 624 N N . TRP A 1 82 ? 9.059 3.250 7.684 1.00 8.54 366 TRP A N 1
ATOM 625 C CA . TRP A 1 82 ? 9.235 1.803 7.573 1.00 8.47 366 TRP A CA 1
ATOM 626 C C . TRP A 1 82 ? 8.586 1.379 6.268 1.00 10.56 366 TRP A C 1
ATOM 627 O O . TRP A 1 82 ? 7.381 1.479 6.144 1.00 10.46 366 TRP A O 1
ATOM 638 N N . ARG A 1 83 ? 9.371 0.920 5.304 1.00 8.77 367 ARG A N 1
ATOM 639 C CA . ARG A 1 83 ? 8.863 0.510 3.992 1.00 8.71 367 ARG A CA 1
ATOM 640 C C . ARG A 1 83 ? 8.353 -0.942 3.952 1.00 13.71 367 ARG A C 1
ATOM 641 O O . ARG A 1 83 ? 9.032 -1.843 4.425 1.00 12.87 367 ARG A O 1
ATOM 649 N N . SER A 1 84 ? 7.189 -1.160 3.307 1.00 11.95 368 SER A N 1
ATOM 650 C CA . SER A 1 84 ? 6.576 -2.459 3.059 1.00 11.64 368 SER A CA 1
ATOM 651 C C . SER A 1 84 ? 7.564 -3.392 2.340 1.00 14.71 368 SER A C 1
ATOM 652 O O . SER A 1 84 ? 7.831 -4.482 2.822 1.00 12.67 368 SER A O 1
ATOM 655 N N . LYS A 1 85 ? 8.116 -2.936 1.209 1.00 14.03 369 LYS A N 1
ATOM 656 C CA . LYS A 1 85 ? 9.132 -3.615 0.401 1.00 13.74 369 LYS A CA 1
ATOM 657 C C . LYS A 1 85 ? 10.432 -3.698 1.227 1.00 17.63 369 LYS A C 1
ATOM 658 O O . LYS A 1 85 ? 10.986 -2.660 1.580 1.00 17.47 369 LYS A O 1
ATOM 664 N N . LYS A 1 86 ? 10.886 -4.934 1.564 1.00 14.30 370 LYS A N 1
ATOM 665 C CA . LYS A 1 86 ? 12.137 -5.241 2.296 1.00 13.70 370 LYS A CA 1
ATOM 666 C C . LYS A 1 86 ? 12.274 -4.816 3.785 1.00 15.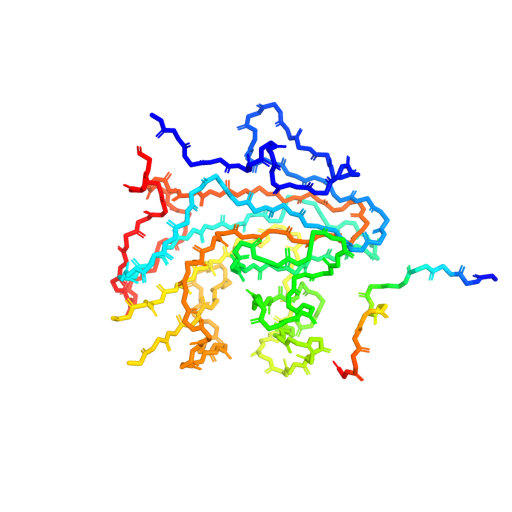74 370 LYS A C 1
ATOM 667 O O . LYS A 1 86 ? 13.314 -5.085 4.386 1.00 16.32 370 LYS A O 1
ATOM 673 N N . GLY A 1 87 ? 11.245 -4.190 4.363 1.00 12.69 371 GLY A N 1
ATOM 674 C CA . GLY A 1 87 ? 11.225 -3.740 5.759 1.00 11.51 371 GLY A CA 1
ATOM 675 C C . GLY A 1 87 ? 12.258 -2.672 6.076 1.00 14.93 371 GLY A C 1
ATOM 676 O O . GLY A 1 87 ? 12.657 -2.500 7.235 1.00 13.06 371 GLY A O 1
ATOM 677 N N . THR A 1 88 ? 12.683 -1.932 5.040 1.00 12.45 372 THR A N 1
ATOM 678 C CA . THR A 1 88 ? 13.711 -0.889 5.125 1.00 13.09 372 THR A CA 1
ATOM 679 C C . THR A 1 88 ? 13.254 0.306 5.979 1.00 16.04 372 THR A C 1
ATOM 680 O O . THR A 1 88 ? 12.081 0.693 5.921 1.00 14.98 372 THR A O 1
ATOM 684 N N . LYS A 1 89 ? 14.180 0.875 6.771 1.00 10.47 373 LYS A N 1
ATOM 685 C CA . LYS A 1 89 ? 13.868 2.084 7.531 1.00 10.84 373 LYS A CA 1
ATOM 686 C C . LYS A 1 89 ? 14.402 3.292 6.728 1.00 14.38 373 LYS A C 1
ATOM 687 O O . LYS A 1 89 ? 15.495 3.194 6.154 1.00 13.56 373 LYS A O 1
ATOM 693 N N . PHE A 1 90 ? 13.613 4.392 6.636 1.00 9.78 374 PHE A N 1
ATOM 694 C CA . PHE A 1 90 ? 14.019 5.608 5.894 1.00 8.54 374 PHE A CA 1
ATOM 695 C C . PHE A 1 90 ? 13.957 6.899 6.718 1.00 12.12 374 PHE A C 1
ATOM 696 O O . PHE A 1 90 ? 12.987 7.157 7.448 1.00 9.05 374 PHE A O 1
ATOM 704 N N . HIS A 1 91 ? 15.013 7.711 6.576 1.00 9.82 375 HIS A N 1
ATOM 705 C CA . HIS A 1 91 ? 15.161 9.036 7.186 1.00 8.92 375 HIS A CA 1
ATOM 706 C C . HIS A 1 91 ? 16.103 9.830 6.311 1.00 12.76 375 HIS A C 1
ATOM 707 O O . HIS A 1 91 ? 17.174 9.328 5.965 1.00 12.56 375 HIS A O 1
ATOM 714 N N . GLN A 1 92 ? 15.695 11.055 5.922 1.00 9.42 376 GLN A N 1
ATOM 715 C CA . GLN A 1 92 ? 16.472 11.931 5.032 1.00 9.65 376 GLN A CA 1
ATOM 716 C C . GLN A 1 92 ? 16.823 11.267 3.685 1.00 14.43 376 GLN A C 1
ATOM 717 O O . GLN A 1 92 ? 17.875 11.551 3.098 1.00 16.29 376 GLN A O 1
ATOM 723 N N . SER A 1 93 ? 15.924 10.373 3.212 1.00 10.37 377 SER A N 1
ATOM 724 C CA . SER A 1 93 ? 15.982 9.627 1.950 1.00 8.64 377 SER A CA 1
ATOM 725 C C . SER A 1 93 ? 17.030 8.518 1.934 1.00 14.23 377 SER A C 1
ATOM 726 O O . SER A 1 93 ? 17.374 8.009 0.868 1.00 13.93 377 SER A O 1
ATOM 729 N N . ILE A 1 94 ? 17.500 8.124 3.137 1.00 12.63 378 ILE A N 1
ATOM 730 C CA . ILE A 1 94 ? 18.489 7.076 3.369 1.00 11.81 378 ILE A CA 1
ATOM 731 C C . ILE A 1 94 ? 17.785 5.832 3.898 1.00 13.33 378 ILE A C 1
ATOM 732 O O . ILE A 1 94 ? 17.250 5.832 5.012 1.00 10.20 378 ILE A O 1
ATOM 737 N N . GLY A 1 95 ? 17.849 4.773 3.109 1.00 10.32 379 GLY A N 1
ATOM 738 C CA . GLY A 1 95 ? 17.287 3.488 3.480 1.00 9.66 379 GLY A CA 1
ATOM 739 C C . GLY A 1 95 ? 18.315 2.639 4.189 1.00 15.03 379 GLY A C 1
ATOM 740 O O . GLY A 1 95 ? 19.429 2.484 3.695 1.00 13.39 379 GLY A O 1
ATOM 741 N N . LYS A 1 96 ? 17.963 2.097 5.365 1.00 12.75 380 LYS A N 1
ATOM 742 C CA . LYS A 1 96 ? 18.894 1.226 6.084 1.00 13.20 380 LYS A CA 1
ATOM 743 C C . LYS A 1 96 ? 18.193 -0.080 6.413 1.00 16.97 380 LYS A C 1
ATOM 744 O O . LYS A 1 96 ? 16.977 -0.065 6.602 1.00 16.45 380 LYS A O 1
ATOM 750 N N . HIS A 1 97 ? 18.940 -1.196 6.507 1.00 13.03 381 HIS A N 1
ATOM 751 C CA . HIS A 1 97 ? 18.341 -2.475 6.888 1.00 14.31 381 HIS A CA 1
ATOM 752 C C . HIS A 1 97 ? 17.681 -2.334 8.275 1.00 16.30 381 HIS A C 1
ATOM 753 O O . HIS A 1 97 ? 18.217 -1.667 9.168 1.00 16.43 381 HIS A O 1
ATOM 760 N N . TYR A 1 98 ? 16.509 -2.935 8.428 1.00 11.99 382 TYR A N 1
ATOM 761 C CA . TYR A 1 98 ? 15.781 -2.892 9.685 1.00 11.29 382 TYR A CA 1
ATOM 762 C C . TYR A 1 98 ? 15.059 -4.220 9.966 1.00 13.94 382 TYR A C 1
ATOM 763 O O . TYR A 1 98 ? 15.366 -4.903 10.928 1.00 11.74 382 TYR A O 1
ATOM 772 N N . SER A 1 99 ? 14.104 -4.586 9.136 1.00 12.19 383 SER A N 1
ATOM 773 C CA . SER A 1 99 ? 13.375 -5.822 9.388 1.00 11.66 383 SER A CA 1
ATOM 774 C C . SER A 1 99 ? 13.167 -6.527 8.062 1.00 17.72 383 SER A C 1
ATOM 775 O O . SER A 1 99 ? 13.735 -6.105 7.052 1.00 18.18 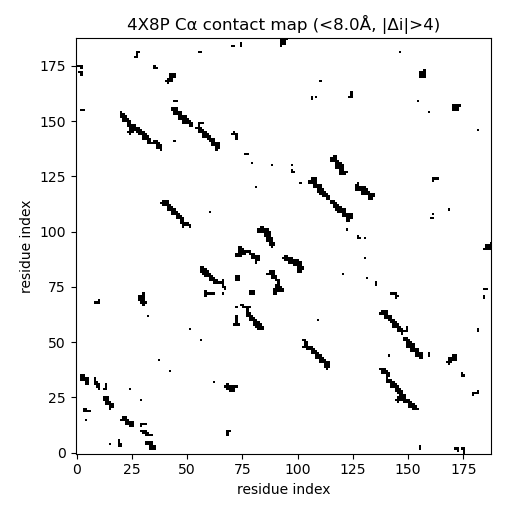383 SER A O 1
ATOM 778 N N . SER A 1 100 ? 12.380 -7.596 8.053 1.00 15.86 384 SER A N 1
ATOM 779 C CA . SER A 1 100 ? 12.012 -8.240 6.800 1.00 17.44 384 SER A CA 1
ATOM 780 C C . SER A 1 100 ? 10.747 -7.462 6.368 1.00 21.82 384 SER A C 1
ATOM 781 O O . SER A 1 100 ? 10.207 -6.685 7.177 1.00 23.41 384 SER A O 1
ATOM 784 N N . GLY A 1 101 ? 10.321 -7.617 5.115 1.00 15.11 385 GLY A N 1
ATOM 785 C CA . GLY A 1 101 ? 9.168 -6.879 4.603 1.00 13.76 385 GLY A CA 1
ATOM 786 C C . GLY A 1 101 ? 7.822 -7.127 5.254 1.00 16.47 385 GLY A C 1
ATOM 787 O O . GLY A 1 101 ? 7.660 -8.018 6.093 1.00 17.21 385 GLY A O 1
ATOM 788 N N . TYR A 1 102 ? 6.842 -6.310 4.881 1.00 12.09 386 TYR A N 1
ATOM 789 C CA . TYR A 1 102 ? 5.452 -6.454 5.324 1.00 10.56 386 TYR A CA 1
ATOM 790 C C . TYR A 1 102 ? 4.549 -6.193 4.120 1.00 12.95 386 TYR A C 1
ATOM 791 O O . TYR A 1 102 ? 4.980 -5.542 3.170 1.00 10.64 386 TYR A O 1
ATOM 800 N N . GLY A 1 103 ? 3.316 -6.673 4.174 1.00 11.17 387 GLY A N 1
ATOM 801 C CA . GLY A 1 103 ? 2.401 -6.513 3.059 1.00 11.16 387 GLY A CA 1
ATOM 802 C C . GLY A 1 103 ? 0.963 -6.739 3.439 1.00 16.40 387 GLY A C 1
ATOM 803 O O . GLY A 1 103 ? 0.588 -6.534 4.596 1.00 16.12 387 GLY A O 1
ATOM 804 N N . GLN A 1 104 ? 0.150 -7.161 2.449 1.00 12.55 388 GLN A N 1
ATOM 805 C CA . GLN A 1 104 ? -1.275 -7.390 2.593 1.00 12.96 388 GLN A CA 1
ATOM 806 C C . GLN A 1 104 ? -1.612 -8.281 3.797 1.00 17.61 388 GLN A C 1
ATOM 807 O O . GLN A 1 104 ? -1.010 -9.341 3.976 1.00 18.01 388 GLN A O 1
ATOM 813 N N . GLY A 1 105 ? -2.559 -7.821 4.601 1.00 13.26 389 GLY A N 1
ATOM 814 C CA . GLY A 1 105 ? -3.026 -8.552 5.769 1.00 12.70 389 GLY A CA 1
ATOM 815 C C . GLY A 1 105 ? -2.241 -8.297 7.038 1.00 15.89 389 GLY A C 1
ATOM 816 O O . GLY A 1 105 ? -2.718 -8.647 8.116 1.00 15.16 389 GLY A O 1
ATOM 817 N N . ASP A 1 106 ? -1.009 -7.732 6.928 1.00 13.12 390 ASP A N 1
ATOM 818 C CA . ASP A 1 106 ? -0.159 -7.447 8.101 1.00 12.06 390 ASP A CA 1
ATOM 819 C C . ASP A 1 106 ? -0.669 -6.266 8.918 1.00 15.62 390 ASP A C 1
ATOM 820 O O . ASP A 1 106 ? -1.181 -5.284 8.353 1.00 14.77 390 ASP A O 1
ATOM 825 N N . VAL A 1 107 ? -0.551 -6.374 10.255 1.00 13.05 391 VAL A N 1
ATOM 826 C CA . VAL A 1 107 ? -0.962 -5.301 11.174 1.00 11.96 391 VAL A CA 1
ATOM 827 C C . VAL A 1 107 ? 0.307 -4.711 11.742 1.00 14.64 391 VAL A C 1
ATOM 828 O O . VAL A 1 107 ? 1.002 -5.358 12.540 1.00 13.78 391 VAL A O 1
ATOM 832 N N . LEU A 1 108 ? 0.611 -3.477 11.338 1.00 10.79 392 LEU A N 1
ATOM 833 C CA . LEU A 1 108 ? 1.839 -2.825 11.800 1.00 10.01 392 LEU A CA 1
ATOM 834 C C . LEU A 1 108 ? 1.584 -1.929 12.995 1.00 13.78 392 LEU A C 1
ATOM 835 O O . LEU A 1 108 ? 0.544 -1.281 13.073 1.00 14.85 392 LEU A O 1
ATOM 840 N N . GLY A 1 109 ? 2.520 -1.955 13.928 1.00 9.48 393 GLY A N 1
ATOM 841 C CA . GLY A 1 109 ? 2.483 -1.216 15.182 1.00 8.95 393 GLY A CA 1
ATOM 842 C C . GLY A 1 109 ? 3.495 -0.102 15.204 1.00 12.63 393 GLY A C 1
ATOM 843 O O . GLY A 1 109 ? 4.609 -0.265 14.699 1.00 11.43 393 GLY A O 1
ATOM 844 N N . PHE A 1 110 ? 3.086 1.065 15.716 1.00 11.20 394 PHE A N 1
ATOM 845 C CA . PHE A 1 110 ? 3.958 2.249 15.704 1.00 11.47 394 PHE A CA 1
ATOM 846 C C . PHE A 1 110 ? 4.100 2.843 17.068 1.00 13.83 394 PHE A C 1
ATOM 847 O O . PHE A 1 110 ? 3.127 3.358 17.613 1.00 13.27 394 PHE A O 1
ATOM 855 N N . TYR A 1 111 ? 5.315 2.752 17.619 1.00 9.43 395 TYR A N 1
ATOM 856 C CA . TYR A 1 111 ? 5.641 3.275 18.950 1.00 9.55 395 TYR A CA 1
ATOM 857 C C . TYR A 1 111 ? 6.605 4.462 18.844 1.00 12.43 395 TYR A C 1
ATOM 858 O O . TYR A 1 111 ? 7.534 4.445 18.046 1.00 12.32 395 TYR A O 1
ATOM 867 N N . ILE A 1 112 ? 6.378 5.474 19.653 1.00 9.65 396 ILE A N 1
ATOM 868 C CA . ILE A 1 112 ? 7.273 6.620 19.796 1.00 9.28 396 ILE A CA 1
ATOM 869 C C . ILE A 1 112 ? 7.411 6.922 21.295 1.00 13.84 396 ILE A C 1
ATOM 870 O O . ILE A 1 112 ? 6.444 6.785 22.040 1.00 13.67 396 ILE A O 1
ATOM 875 N N . ASN A 1 113 ? 8.615 7.277 21.728 1.00 10.94 397 ASN A N 1
ATOM 876 C CA . ASN A 1 113 ? 8.864 7.701 23.092 1.00 10.38 397 ASN A CA 1
ATOM 877 C C . ASN A 1 113 ? 9.584 9.020 23.041 1.00 13.59 397 ASN A C 1
ATOM 878 O O . ASN A 1 113 ? 10.700 9.086 22.509 1.00 12.95 397 ASN A O 1
ATOM 883 N N . LEU A 1 114 ? 8.967 10.059 23.608 1.00 11.57 398 LEU A N 1
ATOM 884 C CA . LEU A 1 114 ? 9.575 11.394 23.668 1.00 13.07 398 LEU A CA 1
ATOM 885 C C . LEU A 1 114 ? 9.762 11.756 25.171 1.00 20.17 398 LEU A C 1
ATOM 886 O O . LEU A 1 114 ? 8.853 12.317 25.784 1.00 19.87 398 LEU A O 1
ATOM 891 N N . PRO A 1 115 ? 10.887 11.336 25.811 1.00 19.24 399 PRO A N 1
ATOM 892 C CA . PRO A 1 115 ? 11.061 11.598 27.258 1.00 25.40 399 PRO A CA 1
ATOM 893 C C . PRO A 1 115 ? 11.114 13.073 27.628 1.00 57.04 399 PRO A C 1
ATOM 894 O O . PRO A 1 115 ? 11.557 13.870 26.814 1.00 31.39 399 PRO A O 1
ATOM 898 N N . GLY A 1 122 ? 16.506 9.723 26.415 1.00 23.70 444 GLY A N 1
ATOM 899 C CA . GLY A 1 122 ? 16.685 9.408 25.011 1.00 23.04 444 GLY A CA 1
ATOM 900 C C . GLY A 1 122 ? 15.394 8.934 24.316 1.00 23.90 444 GLY A C 1
ATOM 901 O O . GLY A 1 122 ? 14.766 7.954 24.714 1.00 24.13 444 GLY A O 1
ATOM 902 N N . SER A 1 123 ? 15.016 9.654 23.263 1.00 18.01 445 SER A N 1
ATOM 903 C CA . SER A 1 123 ? 13.834 9.391 22.446 1.00 16.07 445 SER A CA 1
ATOM 904 C C . SER A 1 123 ? 14.013 8.115 21.591 1.00 18.66 445 SER A C 1
ATOM 905 O O . SER A 1 123 ? 15.155 7.749 21.292 1.00 17.69 445 SER A O 1
ATOM 908 N N . GLU A 1 124 ? 12.897 7.435 21.231 1.00 14.59 446 GLU A N 1
ATOM 909 C CA . GLU A 1 124 ? 12.917 6.196 20.427 1.00 14.84 446 GLU A CA 1
ATOM 910 C C . GLU A 1 124 ? 11.742 6.069 19.474 1.00 15.31 446 GLU A C 1
ATOM 911 O O . GLU A 1 124 ? 10.607 6.362 19.854 1.00 13.20 446 GLU A O 1
ATOM 917 N N . ILE A 1 125 ? 12.007 5.486 18.295 1.00 11.27 447 ILE A N 1
ATOM 918 C CA . ILE A 1 125 ? 10.994 5.075 17.324 1.00 10.73 447 ILE A CA 1
ATOM 919 C C . ILE A 1 125 ? 11.116 3.558 17.186 1.00 13.60 447 ILE A C 1
ATOM 920 O O . ILE A 1 125 ? 12.207 3.050 16.933 1.00 12.73 447 ILE A O 1
ATOM 925 N N . ILE A 1 126 ? 9.995 2.837 17.405 1.00 10.06 448 ILE A N 1
ATOM 926 C CA . ILE A 1 126 ? 9.963 1.372 17.362 1.00 9.04 448 ILE A CA 1
ATOM 927 C C . ILE A 1 126 ? 8.794 0.905 16.512 1.00 12.09 448 ILE A C 1
ATOM 928 O O . ILE A 1 126 ? 7.681 1.397 16.673 1.00 12.52 448 ILE A O 1
ATOM 933 N N . PHE A 1 127 ? 9.048 -0.060 15.631 1.00 8.97 449 PHE A N 1
ATOM 934 C CA . PHE A 1 127 ? 8.025 -0.635 14.761 1.00 8.71 449 PHE A CA 1
ATOM 935 C C . PHE A 1 127 ? 7.710 -2.078 15.169 1.00 12.79 449 PHE A C 1
ATOM 936 O O . PHE A 1 127 ? 8.567 -2.792 15.682 1.00 12.56 449 PHE A O 1
ATOM 944 N N . TYR A 1 128 ? 6.465 -2.475 14.995 1.00 10.48 450 TYR A N 1
ATOM 945 C CA . TYR A 1 128 ? 5.997 -3.812 15.335 1.00 9.88 450 TYR A CA 1
ATOM 946 C C . TYR A 1 128 ? 5.322 -4.413 14.110 1.00 11.84 450 TYR A C 1
ATOM 947 O O . TYR A 1 128 ? 4.668 -3.695 13.365 1.00 9.10 450 TYR A O 1
ATOM 956 N N . LYS A 1 129 ? 5.454 -5.727 13.925 1.00 9.93 451 LYS A N 1
ATOM 957 C CA . LYS A 1 129 ? 4.790 -6.454 12.852 1.00 10.71 451 LYS A CA 1
ATOM 958 C C . LYS A 1 129 ? 4.032 -7.604 13.473 1.00 15.74 451 LYS A C 1
ATOM 959 O O . LYS A 1 129 ? 4.649 -8.501 14.062 1.00 16.90 451 LYS A O 1
ATOM 965 N N . ASN A 1 130 ? 2.694 -7.562 13.372 1.00 11.57 452 ASN A N 1
ATOM 966 C CA . ASN A 1 130 ? 1.805 -8.593 13.933 1.00 11.78 452 ASN A CA 1
ATOM 967 C C . ASN A 1 130 ? 2.161 -8.893 15.422 1.00 14.85 452 ASN A C 1
ATOM 968 O O . ASN A 1 130 ? 2.343 -10.043 15.835 1.00 13.47 452 ASN A O 1
ATOM 973 N N . GLY A 1 131 ? 2.294 -7.805 16.181 1.00 13.14 453 GLY A N 1
ATOM 974 C CA . GLY A 1 131 ? 2.634 -7.783 17.600 1.00 12.87 453 GLY A CA 1
ATOM 975 C C . GLY A 1 131 ? 4.058 -8.150 17.954 1.00 16.43 453 GLY A C 1
ATOM 976 O O . GLY A 1 131 ? 4.339 -8.378 19.125 1.00 16.93 453 GLY A O 1
ATOM 977 N N . VAL A 1 132 ? 4.975 -8.209 16.969 1.00 12.20 454 VAL A N 1
ATOM 978 C CA . VAL A 1 132 ? 6.370 -8.563 17.237 1.00 10.82 454 VAL A CA 1
ATOM 979 C C . VAL A 1 132 ? 7.224 -7.305 17.124 1.00 15.39 454 VAL A C 1
ATOM 980 O O . VAL A 1 132 ? 7.314 -6.717 16.035 1.00 13.90 454 VAL A O 1
ATOM 984 N N . ASN A 1 133 ? 7.907 -6.941 18.228 1.00 12.42 455 ASN A N 1
ATOM 985 C CA . ASN A 1 133 ? 8.803 -5.783 18.269 1.00 12.67 455 ASN A CA 1
ATOM 986 C C . ASN A 1 133 ? 9.938 -5.991 17.256 1.00 16.21 455 ASN A C 1
ATOM 987 O O . ASN A 1 133 ? 10.667 -6.985 17.346 1.00 13.63 455 ASN A O 1
ATOM 992 N N . GLN A 1 134 ? 10.070 -5.059 16.274 1.00 13.17 456 GLN A N 1
ATOM 993 C CA . GLN A 1 134 ? 11.098 -5.192 15.233 1.00 12.06 456 GLN A CA 1
ATOM 994 C C . GLN A 1 134 ? 12.435 -4.564 15.560 1.00 16.26 456 GLN A C 1
ATOM 995 O O . GLN A 1 134 ? 13.346 -4.598 14.726 1.00 15.77 456 GLN A O 1
ATOM 1001 N N . GLY A 1 135 ? 12.565 -4.057 16.789 1.00 13.20 457 GLY A N 1
ATOM 1002 C CA . GLY A 1 135 ? 13.775 -3.396 17.278 1.00 12.29 457 GLY A CA 1
ATOM 1003 C C . GLY A 1 135 ? 13.665 -1.883 17.196 1.00 16.06 457 GLY A C 1
ATOM 1004 O O . GLY A 1 135 ? 12.683 -1.344 16.652 1.00 14.21 457 GLY A O 1
ATOM 1005 N N . VAL A 1 136 ? 14.655 -1.188 17.763 1.00 13.70 458 VAL A N 1
ATOM 1006 C CA . VAL A 1 136 ? 14.758 0.282 17.739 1.00 13.51 458 VAL A CA 1
ATOM 1007 C C . VAL A 1 136 ? 15.153 0.717 16.310 1.00 16.90 458 VAL A C 1
ATOM 1008 O O . VAL A 1 136 ? 16.276 0.416 15.868 1.00 16.37 458 VAL A O 1
ATOM 1012 N N . ALA A 1 137 ? 14.229 1.394 15.576 1.00 12.15 459 ALA A N 1
ATOM 1013 C CA . ALA A 1 137 ? 14.560 1.870 14.224 1.00 11.33 459 ALA A CA 1
ATOM 1014 C C . ALA A 1 137 ? 15.425 3.140 14.348 1.00 15.34 459 ALA A C 1
ATOM 1015 O O . ALA A 1 137 ? 16.458 3.248 13.688 1.00 13.68 459 ALA A O 1
ATOM 1017 N N . TYR A 1 138 ? 15.005 4.085 15.211 1.00 12.54 460 TYR A N 1
ATOM 1018 C CA . TYR A 1 138 ? 15.754 5.333 15.444 1.00 12.47 460 TYR A CA 1
ATOM 1019 C C . TYR A 1 138 ? 15.729 5.748 16.882 1.00 15.74 460 TYR A C 1
ATOM 1020 O O . TYR A 1 138 ? 14.706 5.613 17.549 1.00 15.38 460 TYR A O 1
ATOM 1029 N N . LYS A 1 139 ? 16.850 6.299 17.337 1.00 13.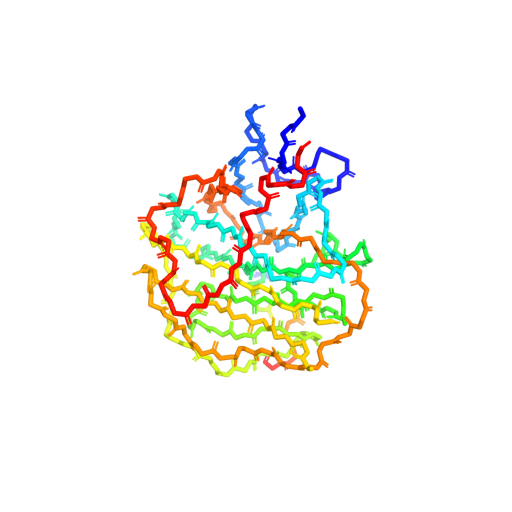70 461 LYS A N 1
ATOM 1030 C CA . LYS A 1 139 ? 17.030 6.855 18.678 1.00 14.69 461 LYS A CA 1
ATOM 1031 C C . LYS A 1 139 ? 17.538 8.306 18.589 1.00 20.21 461 LYS A C 1
ATOM 1032 O O . LYS A 1 139 ? 18.081 8.714 17.543 1.00 18.71 461 LYS A O 1
ATOM 1038 N N . ASP A 1 140 ? 17.330 9.096 19.676 1.00 17.33 462 ASP A N 1
ATOM 1039 C CA . ASP A 1 140 ? 17.771 10.504 19.754 1.00 17.28 462 ASP A CA 1
ATOM 1040 C C . ASP A 1 140 ? 17.310 11.297 18.510 1.00 19.74 462 ASP A C 1
ATOM 1041 O O . ASP A 1 140 ? 18.106 11.919 17.808 1.00 18.96 462 ASP A O 1
ATOM 1046 N N . ILE A 1 141 ? 16.010 11.208 18.220 1.00 15.71 463 ILE A N 1
ATOM 1047 C CA . ILE A 1 141 ? 15.404 11.828 17.038 1.00 15.87 463 ILE A CA 1
ATOM 1048 C C . ILE A 1 141 ? 15.316 13.366 17.123 1.00 22.45 463 ILE A C 1
ATOM 1049 O O . ILE A 1 141 ? 15.413 13.938 18.220 1.00 21.47 463 ILE A O 1
ATOM 1054 N N . PHE A 1 142 ? 15.122 14.018 15.952 1.00 21.93 464 PHE A N 1
ATOM 1055 C CA . PHE A 1 142 ? 14.970 15.464 15.819 1.00 23.09 464 PHE A CA 1
ATOM 1056 C C . PHE A 1 142 ? 13.805 15.888 16.696 1.00 26.62 464 PHE A C 1
ATOM 1057 O O . PHE A 1 142 ? 12.714 15.337 16.558 1.00 26.94 464 PHE A O 1
ATOM 1065 N N . GLU A 1 143 ? 14.061 16.778 17.666 1.00 22.18 465 GLU A N 1
ATOM 1066 C CA . GLU A 1 143 ? 13.038 17.226 18.620 1.00 22.43 465 GLU A CA 1
ATOM 1067 C C . GLU A 1 143 ? 11.908 17.997 17.941 1.00 24.31 465 GLU A C 1
ATOM 1068 O O . GLU A 1 143 ? 12.143 18.716 16.973 1.00 23.15 465 GLU A O 1
ATOM 1070 N N . GLY A 1 144 ? 10.703 17.839 18.480 1.00 20.58 466 GLY A N 1
ATOM 1071 C CA . GLY A 1 144 ? 9.494 18.495 18.014 1.00 19.48 466 GLY A CA 1
ATOM 1072 C C . GLY A 1 144 ? 8.252 17.647 18.211 1.00 21.78 466 GLY A C 1
ATOM 1073 O O . GLY A 1 144 ? 8.276 16.641 18.928 1.00 21.56 466 GLY A O 1
ATOM 1074 N N . VAL A 1 145 ? 7.157 18.062 17.566 1.00 15.76 467 VAL A N 1
ATOM 1075 C CA . VAL A 1 145 ? 5.883 17.371 17.617 1.00 14.33 467 VAL A CA 1
ATOM 1076 C C . VAL A 1 145 ? 5.853 16.312 16.518 1.00 17.78 467 VAL A C 1
ATOM 1077 O O . VAL A 1 145 ? 6.241 16.604 15.390 1.00 15.80 467 VAL A O 1
ATOM 1081 N N . TYR A 1 146 ? 5.412 15.077 16.867 1.00 14.31 468 TYR A N 1
ATOM 1082 C CA . TYR A 1 146 ? 5.301 13.964 15.924 1.00 13.53 468 TYR A CA 1
ATOM 1083 C C . TYR A 1 146 ? 3.879 13.504 15.732 1.00 16.14 468 TYR A C 1
ATOM 1084 O O . TYR A 1 146 ? 3.132 13.350 16.697 1.00 15.54 468 TYR A O 1
ATOM 1093 N N . PHE A 1 147 ? 3.507 13.316 14.463 1.00 11.14 469 PHE A N 1
ATOM 1094 C CA . PHE A 1 147 ? 2.185 12.904 14.051 1.00 10.65 469 PHE A CA 1
ATOM 1095 C C . PHE A 1 147 ? 2.188 11.517 13.413 1.00 14.80 469 PHE A C 1
ATOM 1096 O O . PHE A 1 147 ? 3.033 11.272 12.544 1.00 13.53 469 PHE A O 1
ATOM 1104 N N . PRO A 1 148 ? 1.179 10.646 13.707 1.00 11.91 470 PRO A N 1
ATOM 1105 C CA . PRO A 1 148 ? 1.034 9.409 12.923 1.00 11.82 470 PRO A CA 1
ATOM 1106 C C . PRO A 1 148 ? 0.957 9.795 11.428 1.00 15.36 470 PRO A C 1
ATOM 1107 O O . PRO A 1 148 ? 0.337 10.818 11.092 1.00 12.67 470 PRO A O 1
ATOM 1111 N N . ALA A 1 149 ? 1.701 9.080 10.557 1.00 12.60 471 ALA A N 1
ATOM 1112 C CA . ALA A 1 149 ? 1.756 9.463 9.141 1.00 12.62 471 ALA A CA 1
ATOM 1113 C C . ALA A 1 149 ? 1.777 8.278 8.181 1.00 15.74 471 ALA A C 1
ATOM 1114 O O . ALA A 1 149 ? 2.413 7.261 8.455 1.00 14.62 471 ALA A O 1
ATOM 1116 N N . ILE A 1 150 ? 1.100 8.430 7.033 1.00 11.67 472 ILE A N 1
ATOM 1117 C CA . ILE A 1 150 ? 1.004 7.377 6.012 1.00 9.27 472 ILE A CA 1
ATOM 1118 C C . ILE A 1 150 ? 1.499 7.910 4.678 1.00 12.36 472 ILE A C 1
ATOM 1119 O O . ILE A 1 150 ? 1.010 8.930 4.223 1.00 12.40 472 ILE A O 1
ATOM 1124 N N . SER A 1 151 ? 2.409 7.190 4.016 1.00 10.27 473 SER A N 1
ATOM 1125 C CA . SER A 1 151 ? 2.806 7.537 2.652 1.00 10.38 473 SER A CA 1
ATOM 1126 C C . SER A 1 151 ? 2.652 6.318 1.789 1.00 14.06 473 SER A C 1
ATOM 1127 O O . SER A 1 151 ? 3.032 5.220 2.199 1.00 13.69 473 SER A O 1
ATOM 1130 N N . LEU A 1 152 ? 1.980 6.493 0.645 1.00 10.98 474 LEU A N 1
ATOM 1131 C CA . LEU A 1 152 ? 1.643 5.391 -0.241 1.00 10.37 474 LEU A CA 1
ATOM 1132 C C . LEU A 1 152 ? 2.090 5.605 -1.667 1.00 12.69 474 LEU A C 1
ATOM 1133 O O . LEU A 1 152 ? 2.017 6.714 -2.202 1.00 10.85 474 LEU A O 1
ATOM 1138 N N . TYR A 1 153 ? 2.552 4.506 -2.273 1.00 10.13 475 TYR A N 1
ATOM 1139 C CA . TYR A 1 153 ? 3.011 4.407 -3.651 1.00 9.08 475 TYR A CA 1
ATOM 1140 C C . TYR A 1 153 ? 2.005 3.567 -4.394 1.00 12.39 475 TYR A C 1
ATOM 1141 O O . TYR A 1 153 ? 1.823 2.386 -4.081 1.00 11.25 475 TYR A O 1
ATOM 1150 N N . LYS A 1 154 ? 1.356 4.177 -5.399 1.00 9.98 476 LYS A N 1
ATOM 1151 C CA . LYS A 1 154 ? 0.359 3.529 -6.225 1.00 8.76 476 LYS A CA 1
ATOM 1152 C C . LYS A 1 154 ? -0.878 3.102 -5.415 1.00 15.65 476 LYS A C 1
ATOM 1153 O O . LYS A 1 154 ? -0.975 3.437 -4.228 1.00 15.95 476 LYS A O 1
ATOM 1159 N N . SER A 1 155 ? -1.810 2.378 -6.043 1.00 13.81 477 SER A N 1
ATOM 1160 C CA . SER A 1 155 ? -3.105 1.986 -5.492 1.00 15.17 477 SER A CA 1
ATOM 1161 C C . SER A 1 155 ? -3.207 0.948 -4.361 1.00 19.13 477 SER A C 1
ATOM 1162 O O . SER A 1 155 ? -4.087 0.083 -4.419 1.00 19.08 477 SER A O 1
ATOM 1165 N N . CYS A 1 156 ? -2.396 1.076 -3.306 1.00 14.78 478 CYS A N 1
ATOM 1166 C CA . CYS A 1 156 ? -2.550 0.194 -2.148 1.00 14.32 478 CYS A CA 1
ATOM 1167 C C . CYS A 1 156 ? -3.476 0.877 -1.139 1.00 16.21 478 CYS A C 1
ATOM 1168 O O . CYS A 1 156 ? -3.582 2.107 -1.133 1.00 15.18 478 CYS A O 1
ATOM 1171 N N . THR A 1 157 ? -4.147 0.072 -0.303 1.00 11.26 479 THR A N 1
ATOM 1172 C CA . THR A 1 157 ? -5.125 0.519 0.694 1.00 11.75 479 THR A CA 1
ATOM 1173 C C . THR A 1 157 ? -4.675 0.151 2.100 1.00 16.06 479 THR A C 1
ATOM 1174 O O . THR A 1 157 ? -4.301 -0.997 2.343 1.00 15.63 479 THR A O 1
ATOM 1178 N N . VAL A 1 158 ? -4.673 1.142 3.011 1.00 12.48 480 VAL A N 1
ATOM 1179 C CA . VAL A 1 158 ? -4.294 0.922 4.409 1.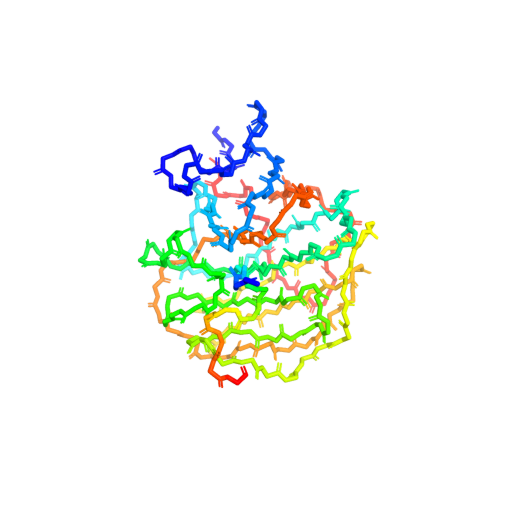00 12.17 480 VAL A CA 1
ATOM 1180 C C . VAL A 1 158 ? -5.340 1.584 5.327 1.00 14.83 480 VAL A C 1
ATOM 1181 O O . VAL A 1 158 ? -5.962 2.590 4.954 1.00 12.42 480 VAL A O 1
ATOM 1185 N N . SER A 1 159 ? -5.523 0.999 6.520 1.00 11.58 481 SER A N 1
ATOM 1186 C CA . SER A 1 159 ? -6.435 1.464 7.548 1.00 11.03 481 SER A CA 1
ATOM 1187 C C . SER A 1 159 ? -5.664 1.753 8.828 1.00 14.29 481 SER A C 1
ATOM 1188 O O . SER A 1 159 ? -4.851 0.953 9.256 1.00 1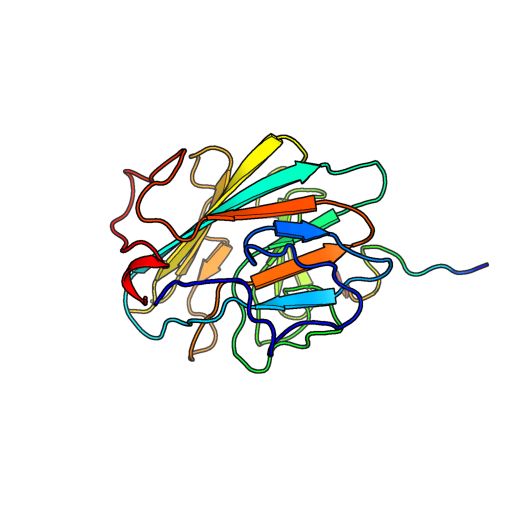3.69 481 SER A O 1
ATOM 1191 N N . ILE A 1 160 ? -5.900 2.916 9.411 1.00 12.38 482 ILE A N 1
ATOM 1192 C CA . ILE A 1 160 ? -5.232 3.356 10.638 1.00 10.50 482 ILE A CA 1
ATOM 1193 C C . ILE A 1 160 ? -6.173 3.175 11.843 1.00 11.67 482 ILE A C 1
ATOM 1194 O O . ILE A 1 160 ? -7.360 3.453 11.746 1.00 8.59 482 ILE A O 1
ATOM 1199 N N . ASN A 1 161 ? -5.627 2.690 12.956 1.00 9.42 483 ASN A N 1
ATOM 1200 C CA . ASN A 1 161 ? -6.352 2.506 14.210 1.00 9.77 483 ASN A CA 1
ATOM 1201 C C . ASN A 1 161 ? -5.563 3.271 15.279 1.00 12.32 483 ASN A C 1
ATOM 1202 O O . ASN A 1 161 ? -4.438 2.901 15.583 1.00 11.19 483 ASN A O 1
ATOM 1207 N N . PHE A 1 162 ? -6.119 4.370 15.793 1.00 9.94 484 PHE A N 1
ATOM 1208 C CA . PHE A 1 162 ? -5.430 5.166 16.814 1.00 8.98 484 PHE A CA 1
ATOM 1209 C C . PHE A 1 162 ? -5.663 4.637 18.234 1.00 12.41 484 PHE A C 1
ATOM 1210 O O . PHE A 1 162 ? -5.032 5.103 19.175 1.00 12.14 484 PHE A O 1
ATOM 1218 N N . GLY A 1 163 ? -6.531 3.644 18.365 1.00 9.41 485 GLY A N 1
ATOM 1219 C CA . GLY A 1 163 ? -6.870 3.056 19.652 1.00 9.38 485 GLY A CA 1
ATOM 1220 C C . GLY A 1 163 ? -8.268 3.452 20.104 1.00 14.11 485 GLY A C 1
ATOM 1221 O O . GLY A 1 163 ? -9.012 4.054 19.325 1.00 12.07 485 GLY A O 1
ATOM 1222 N N . PRO A 1 164 ? -8.673 3.154 21.358 1.00 14.00 486 PRO A N 1
ATOM 1223 C CA . PRO A 1 164 ? -7.901 2.511 22.442 1.00 13.96 486 PRO A CA 1
ATOM 1224 C C . PRO A 1 164 ? -7.675 1.010 22.289 1.00 19.87 486 PRO A C 1
ATOM 1225 O O . PRO A 1 164 ? -6.721 0.468 22.856 1.00 21.00 486 PRO A O 1
ATOM 1229 N N . CYS A 1 165 ? -8.500 0.361 21.474 1.00 18.40 487 CYS A N 1
ATOM 1230 C CA . CYS A 1 165 ? -8.480 -1.084 21.234 1.00 19.93 487 CYS A CA 1
ATOM 1231 C C . CYS A 1 165 ? -7.596 -1.491 20.046 1.00 19.89 487 CYS A C 1
ATOM 1232 O O . CYS A 1 165 ? -7.978 -1.316 18.887 1.00 19.05 487 CYS A O 1
ATOM 1235 N N . PHE A 1 166 ? -6.410 -2.048 20.343 1.00 13.23 488 PHE A N 1
ATOM 1236 C CA . PHE A 1 166 ? -5.493 -2.541 19.321 1.00 10.51 488 PHE A CA 1
ATOM 1237 C C . PHE A 1 166 ? -5.672 -4.055 19.096 1.00 12.89 488 PHE A C 1
ATOM 1238 O O . PHE A 1 166 ? -6.073 -4.765 20.007 1.00 11.48 488 PHE A O 1
ATOM 1246 N N . LYS A 1 167 ? -5.395 -4.537 17.877 1.00 10.04 489 LYS A N 1
ATOM 1247 C CA . LYS A 1 167 ? -5.462 -5.966 17.551 1.00 9.18 489 LYS A CA 1
ATOM 1248 C C . LYS A 1 167 ? -4.332 -6.730 18.277 1.00 14.78 489 LYS A C 1
ATOM 1249 O O . LYS A 1 167 ? -4.561 -7.826 18.798 1.00 15.07 489 LYS A O 1
ATOM 1255 N N . TYR A 1 168 ? -3.123 -6.128 18.320 1.00 11.25 490 TYR A N 1
ATOM 1256 C CA . TYR A 1 168 ? -1.933 -6.699 18.945 1.00 11.06 490 TYR A CA 1
ATOM 1257 C C . TYR A 1 168 ? -1.377 -5.682 19.948 1.00 14.84 490 TYR A C 1
ATOM 1258 O O . TYR A 1 168 ? -0.348 -5.086 19.655 1.00 14.88 490 TYR A O 1
ATOM 1267 N N . PRO A 1 169 ? -1.998 -5.433 21.128 1.00 12.71 491 PRO A N 1
ATOM 1268 C CA . PRO A 1 169 ? -1.408 -4.442 22.041 1.00 13.21 491 PRO A CA 1
ATOM 1269 C C . PRO A 1 169 ? -0.064 -4.908 22.638 1.00 16.62 491 PRO A C 1
ATOM 1270 O O . PRO A 1 169 ? 0.013 -5.997 23.196 1.00 14.65 491 PRO A O 1
ATOM 1274 N N . PRO A 1 170 ? 1.021 -4.114 22.476 1.00 14.22 492 PRO A N 1
ATOM 1275 C CA . PRO A 1 170 ? 2.327 -4.518 23.046 1.00 14.49 492 PRO A CA 1
ATOM 1276 C C . PRO A 1 170 ? 2.341 -4.674 24.564 1.00 17.80 492 PRO A C 1
ATOM 1277 O O . PRO A 1 170 ? 1.781 -3.858 25.302 1.00 16.58 492 PRO A O 1
ATOM 1281 N N . LYS A 1 171 ? 2.983 -5.752 25.024 1.00 14.48 493 LYS A N 1
ATOM 1282 C CA . LYS A 1 171 ? 3.109 -6.062 26.446 1.00 12.80 493 LYS A CA 1
ATOM 1283 C C . LYS A 1 171 ? 4.505 -5.755 26.940 1.00 14.75 493 LYS A C 1
ATOM 1284 O O . LYS A 1 171 ? 4.738 -5.788 28.147 1.00 14.81 493 LYS A O 1
ATOM 1290 N N . ASP A 1 172 ? 5.427 -5.423 26.014 1.00 10.99 494 ASP A N 1
ATOM 1291 C CA . ASP A 1 172 ? 6.841 -5.166 26.295 1.00 10.64 494 ASP A CA 1
ATOM 1292 C C . ASP A 1 172 ? 7.218 -3.763 26.776 1.00 16.88 494 ASP A C 1
ATOM 1293 O O . ASP A 1 172 ? 8.297 -3.579 27.352 1.00 18.01 494 ASP A O 1
ATOM 1298 N N . LEU A 1 173 ? 6.374 -2.777 26.487 1.00 13.61 495 LEU A N 1
ATOM 1299 C CA . LEU A 1 173 ? 6.617 -1.373 26.793 1.00 14.26 495 LEU A CA 1
ATOM 1300 C C . LEU A 1 173 ? 5.331 -0.700 27.177 1.00 18.15 495 LEU A C 1
ATOM 1301 O O . LEU A 1 173 ? 4.264 -1.055 26.669 1.00 17.38 495 LEU A O 1
ATOM 1306 N N . THR A 1 174 ? 5.445 0.327 28.015 1.00 15.90 496 THR A N 1
ATOM 1307 C CA . THR A 1 174 ? 4.318 1.155 28.451 1.00 15.87 496 THR A CA 1
ATOM 1308 C C . THR A 1 174 ? 4.093 2.247 27.384 1.00 18.16 496 THR A C 1
ATOM 1309 O O . THR A 1 174 ? 5.063 2.753 26.821 1.00 16.76 496 THR A O 1
ATOM 1313 N N . TYR A 1 175 ? 2.815 2.589 27.107 1.00 14.34 497 TYR A N 1
ATOM 1314 C CA . TYR A 1 175 ? 2.424 3.613 26.123 1.00 13.70 497 TYR A CA 1
ATOM 1315 C C . TYR A 1 175 ? 0.985 4.048 26.404 1.00 17.22 497 TYR A C 1
ATOM 1316 O O . TYR A 1 175 ? 0.234 3.339 27.068 1.00 16.13 497 TYR A O 1
ATOM 1325 N N . ARG A 1 176 ? 0.581 5.157 25.808 1.00 14.37 498 ARG A N 1
ATOM 1326 C CA . ARG A 1 176 ? -0.812 5.565 25.803 1.00 13.70 498 ARG A CA 1
ATOM 1327 C C . ARG A 1 176 ? -1.292 5.358 24.331 1.00 16.24 498 ARG A C 1
ATOM 1328 O O . ARG A 1 176 ? -0.475 5.547 23.410 1.00 16.28 498 ARG A O 1
ATOM 1336 N N . PRO A 1 177 ? -2.572 4.992 24.052 1.00 9.94 499 PRO A N 1
ATOM 1337 C CA . PRO A 1 177 ? -3.006 4.950 22.634 1.00 9.55 499 PRO A CA 1
ATOM 1338 C C . PRO A 1 177 ? -3.092 6.382 22.073 1.00 14.27 499 PRO A C 1
ATOM 1339 O O . PRO A 1 177 ? -3.394 7.300 22.847 1.00 14.06 499 PRO A O 1
ATOM 1343 N N . MET A 1 178 ? -2.851 6.591 20.754 1.00 10.92 500 MET A N 1
ATOM 1344 C CA . MET A 1 178 ? -2.983 7.945 20.149 1.00 10.94 500 MET A CA 1
ATOM 1345 C C . MET A 1 178 ? -4.356 8.558 20.412 1.00 16.01 500 MET A C 1
ATOM 1346 O O . MET A 1 178 ? -4.469 9.778 20.494 1.00 16.49 500 MET A O 1
ATOM 1351 N N . SER A 1 179 ? -5.398 7.711 20.512 1.00 12.70 501 SER A N 1
ATOM 1352 C CA . SER A 1 179 ? -6.781 8.095 20.793 1.00 13.25 501 SER A CA 1
ATOM 1353 C C . SER A 1 179 ? -6.905 8.905 22.111 1.00 18.43 501 SER A C 1
ATOM 1354 O O . SER A 1 179 ? -7.843 9.698 22.252 1.00 18.18 501 SER A O 1
ATOM 1357 N N . ASP A 1 180 ? -5.941 8.731 23.058 1.00 15.38 502 ASP A N 1
ATOM 1358 C CA . ASP A 1 180 ? -5.919 9.511 24.305 1.00 15.59 502 ASP A CA 1
ATOM 1359 C C . ASP A 1 180 ? -5.755 11.012 24.022 1.00 18.72 502 ASP A C 1
ATOM 1360 O O . ASP A 1 180 ? -6.103 11.811 24.874 1.00 17.24 502 ASP A O 1
ATOM 1365 N N . MET A 1 181 ? -5.296 11.385 22.800 1.00 16.69 503 MET A N 1
ATOM 1366 C CA . MET A 1 181 ? -5.140 12.782 22.361 1.00 17.03 503 MET A CA 1
ATOM 1367 C C . MET A 1 181 ? -6.489 13.430 22.033 1.00 20.42 503 MET A C 1
ATOM 1368 O O . MET A 1 181 ? -6.601 14.660 22.042 1.00 19.08 503 MET A O 1
ATOM 1373 N N . GLY A 1 182 ? -7.471 12.595 21.690 1.00 17.05 504 GLY A N 1
ATOM 1374 C CA . GLY A 1 182 ? -8.811 13.018 21.315 1.00 29.10 504 GLY A CA 1
ATOM 1375 C C . GLY A 1 182 ? -9.596 13.548 22.496 1.00 50.17 504 GLY A C 1
ATOM 1376 O O . GLY A 1 182 ? -10.140 14.648 22.428 1.00 20.89 504 GLY A O 1
ATOM 1377 N N . GLU B 2 1 ? 9.768 4.541 -21.975 1.00 18.12 344 GLU B N 1
ATOM 1378 C CA . GLU B 2 1 ? 9.489 5.852 -21.383 1.00 18.41 344 GLU B CA 1
ATOM 1379 C C . GLU B 2 1 ? 9.536 5.804 -19.865 1.00 21.35 344 GLU B C 1
ATOM 1380 O O . GLU B 2 1 ? 9.019 4.864 -19.255 1.00 20.03 344 GLU B O 1
ATOM 1386 N N . TYR B 2 2 ? 10.177 6.806 -19.254 1.00 18.01 345 TYR B N 1
ATOM 1387 C CA . TYR B 2 2 ? 10.316 6.821 -17.806 1.00 17.62 345 TYR B CA 1
ATOM 1388 C C . TYR B 2 2 ? 9.002 7.041 -17.076 1.00 22.24 345 TYR B C 1
ATOM 1389 O O . TYR B 2 2 ? 8.203 7.898 -17.466 1.00 21.94 345 TYR B O 1
ATOM 1398 N N . GLU B 2 3 ? 8.795 6.253 -16.003 1.00 18.51 346 GLU B N 1
ATOM 1399 C CA . GLU B 2 3 ? 7.642 6.352 -15.108 1.00 17.90 346 GLU B CA 1
ATOM 1400 C C . GLU B 2 3 ? 8.167 6.374 -13.692 1.00 19.98 346 GLU B C 1
ATOM 1401 O O . GLU B 2 3 ? 9.130 5.652 -13.383 1.00 19.67 346 GLU B O 1
ATOM 1407 N N . GLU B 2 4 ? 7.550 7.205 -12.834 1.00 15.28 347 GLU B N 1
ATOM 1408 C CA . GLU B 2 4 ? 7.974 7.376 -11.448 1.00 14.94 347 GLU B CA 1
ATOM 1409 C C . GLU B 2 4 ? 8.006 6.046 -10.682 1.00 17.75 347 GLU B C 1
ATOM 1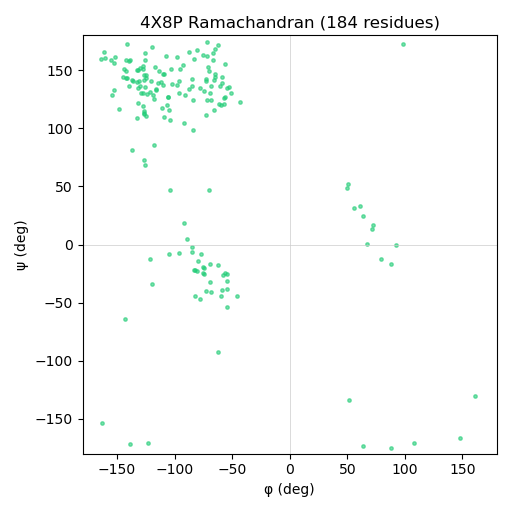410 O O . GLU B 2 4 ? 7.051 5.272 -10.747 1.00 17.63 347 GLU B O 1
ATOM 1416 N N . ARG B 2 5 ? 9.154 5.759 -10.051 1.00 12.73 348 ARG B N 1
ATOM 1417 C CA . ARG B 2 5 ? 9.420 4.513 -9.328 1.00 11.86 348 ARG B CA 1
ATOM 1418 C C . ARG B 2 5 ? 9.195 4.667 -7.838 1.00 13.22 348 ARG B C 1
ATOM 1419 O O . ARG B 2 5 ? 9.199 5.774 -7.317 1.00 12.03 348 ARG B O 1
ATOM 1427 N N . GLU B 2 6 ? 9.036 3.547 -7.143 1.00 11.40 349 GLU B N 1
ATOM 1428 C CA . GLU B 2 6 ? 8.879 3.470 -5.681 1.00 10.48 349 GLU B CA 1
ATOM 1429 C C . GLU B 2 6 ? 10.136 4.104 -4.976 1.00 13.99 349 GLU B C 1
ATOM 1430 O O . GLU B 2 6 ? 10.010 4.827 -3.972 1.00 13.47 349 GLU B O 1
ATOM 1436 N N . SER B 2 7 ? 11.329 3.851 -5.532 1.00 10.06 350 SER B N 1
ATOM 1437 C CA . SER B 2 7 ? 12.597 4.362 -5.003 1.00 9.78 350 SER B CA 1
ATOM 1438 C C . SER B 2 7 ? 13.020 5.714 -5.619 1.00 13.59 350 SER B C 1
ATOM 1439 O O . SER B 2 7 ? 14.195 6.062 -5.509 1.00 11.54 350 SER B O 1
ATOM 1442 N N . GLU B 2 8 ? 12.069 6.475 -6.246 1.00 10.06 351 GLU B N 1
ATOM 1443 C CA . GLU B 2 8 ? 12.293 7.777 -6.909 1.00 10.08 351 GLU B CA 1
ATOM 1444 C C . GLU B 2 8 ? 13.145 8.827 -6.135 1.00 14.41 351 GLU B C 1
ATOM 1445 O O . GLU B 2 8 ? 13.979 9.509 -6.734 1.00 12.16 351 GLU B O 1
ATOM 1451 N N . PHE B 2 9 ? 12.885 8.980 -4.829 1.00 10.68 352 PHE B N 1
ATOM 1452 C CA . PHE B 2 9 ? 13.513 9.999 -3.978 1.00 9.83 352 PHE B CA 1
ATOM 1453 C C . PHE B 2 9 ? 14.725 9.476 -3.203 1.00 13.97 352 PHE B C 1
ATOM 1454 O O . PHE B 2 9 ? 15.414 10.261 -2.555 1.00 14.68 352 PHE B O 1
ATOM 1462 N N . ASP B 2 10 ? 14.980 8.162 -3.254 1.00 12.14 353 ASP B N 1
ATOM 1463 C CA . ASP B 2 10 ? 16.045 7.531 -2.471 1.00 11.74 353 ASP B CA 1
ATOM 1464 C C . ASP B 2 10 ? 17.454 7.762 -2.943 1.00 15.89 353 ASP B C 1
ATOM 1465 O O . ASP B 2 10 ? 17.759 7.559 -4.111 1.00 16.84 353 ASP B O 1
ATOM 1470 N N . ILE B 2 11 ? 18.320 8.125 -1.996 1.00 11.55 354 ILE B N 1
ATOM 1471 C CA . ILE B 2 11 ? 19.755 8.323 -2.162 1.00 10.89 354 ILE B CA 1
ATOM 1472 C C . ILE B 2 11 ? 20.461 6.950 -2.092 1.00 17.76 354 ILE B C 1
ATOM 1473 O O . ILE B 2 11 ? 21.364 6.666 -2.901 1.00 17.68 354 ILE B O 1
ATOM 1478 N N . GLU B 2 12 ? 20.037 6.123 -1.099 1.00 15.10 355 GLU B N 1
ATOM 1479 C CA . GLU B 2 12 ? 20.525 4.777 -0.790 1.00 48.59 355 GLU B CA 1
ATOM 1480 C C . GLU B 2 12 ? 19.352 3.953 -0.277 1.00 67.65 355 GLU B C 1
ATOM 1481 O O . GLU B 2 12 ? 18.454 4.511 0.350 1.00 27.36 355 GLU B O 1
#

GO terms:
  GO:0005634 nucleus (C, IDA)
  GO:0035097 histone methyltransferase complex (C, IDA)
  GO:0006974 DNA damage response (P, IDA)
  GO:0045815 transcription initiation-coupled chromatin remodeling (P, IDA)
  GO:0044666 MLL3/4 complex (C, IDA)
  GO:0048188 Set1C/COMPASS complex (C, IDA)
  GO:0005515 protein binding (F, IPI)
  GO:0005654 nucleoplasm (C, TAS)
  GO:0005634 nucleus (C, IMP)
  GO:0008013 beta-catenin binding (F, IPI)
  GO:0005654 nucleoplasm (C, IDA)
  GO:0005886 plasma membrane (C, IDA)
  GO:0000976 transcription cis-regulatory region binding (F, IDA)
  GO:0043627 response to estrogen (P, IDA)
  GO:0008284 positive regulation of cell population proliferation (P, IMP)

Organism: Homo sapiens (NCBI:txid9606)

B-factor: mean 16.23, std 7.82, range [3.1, 78.6]

Sequence (188 aa):
SRVLLALHDRAPQLKISDDRLTVVGEKGYSMVRASHGVRKGAWYFEITVDEMPPDTAARLGWSQPLGNLQAPLGYDKFSYSWRSKKGTKFHQSIGKHYSSGYGQGDVLGFYINLPGSEIIFYKNGVNQGVAYKDIFEGVYFPAISLYKSCTVSINFGPCFKYPPKDLTYRPMSDMGEYEERESEFDIE

Radius of gyration: 14.74 Å; Cα contacts (8 Å, |Δi|>4): 522; chains: 2; bounding box: 36×29×50 Å

Nearest PDB structures (foldseek):
  4x8p-assembly1_A  TM=1.006E+00  e=7.192E-38  Homo sapiens
  7bre-assembly2_D  TM=9.880E-01  e=2.305E-33  Homo sapiens
  6w5n-assembly1_D  TM=9.458E-01  e=1.935E-28  Homo sapiens
  6w5m-assembly1_D  TM=9.458E-01  e=1.935E-28  Homo sa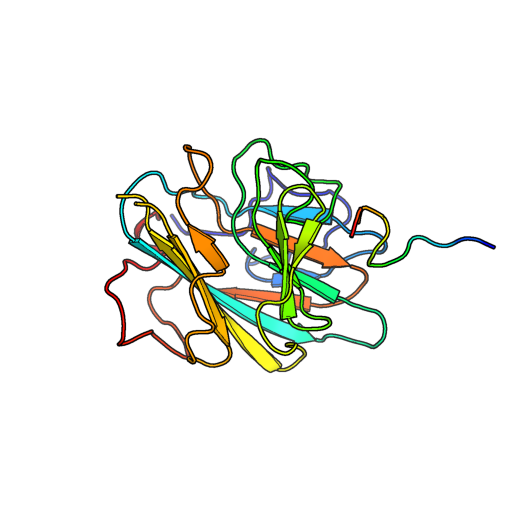piens
  6kiv-assembly1_T  TM=8.950E-01  e=2.942E-25  Homo sapiens

Foldseek 3Di:
DFKAFDPVAADPQWDADPRRFKIWDAAAKFKIWIPDWDAAFKEKKKKAFAFAPPPKKKWWAKFFSVPGRRHHALCELGGWTFIQAQRWIHHVRDTDHFAGHHHHGWMKMWMWHNHLTFTWIAINQHTRDTSDGNGDHDIMTGMMMIHHTTMMGMGQDPDDPRDHPPDDHHRNRVRD/DDDQDPCNPPPD

Secondary structure (DSSP, 8-state):
----EEEEEE-TTSEE-TTSSEEE--SS-EEEEES--BSSEEEEEEEEEEE--TT-EEEEEEE-TTS-TTS-TTSSTTEEEEETTTT-EEETTEEE--S----TT-EEEEEEEE---EEEEEETTEEEEEEEESPPPS-BEEEEEEESS-EEEEE-SSS-SS--SSS--EEGGGG-/-----TTTT---

CATH classification: 2.60.120.920

Solvent-accessible surface area: 8529 Å² total; per-residue (Å²): 131,62,9,40,1,10,87,190,38,79,0,111,62,5,86,34,38,155,85,55,58,33,0,39,0,50,144,10,6,0,2,0,7,1,44,40,16,4,182,64,33,18,10,1,0,2,0,25,0,62,89,30,43,124,115,20,2,0,2,0,0,0,0,13,76,131,4,59,40,90,0,2,0,1,80,27,34,50,1,9,0,0,14,5,90,145,0,16,34,4,32,96,6,58,17,119,158,25,8,78,26,12,18,114,55,26,10,0,2,0,10,0,31,13,112,81,16,45,0,6,0,2,50,49,36,93,57,44,32,70,3,30,143,103,16,110,88,33,49,0,33,0,0,0,0,0,10,70,57,0,25,0,29,6,40,7,19,100,106,20,131,91,58,12,189,80,61,122,57,129,20,0,30,69,74,48,223,158,132,73,151,13,47,74,59,35,132,78

InterPro domains:
  IPR001870 B30.2/SPRY domain [PS50188] (360-583)
  IPR003877 SPRY domain [PF00622] (421-495)
  IPR003877 SPRY domain [SM00449] (418-582)
  IPR013320 Concanavalin A-like lectin/glucanase domain superfamily [SSF49899] (340-584)
  IPR037353 Histone methyltransferase complex subunit ASH2 [PTHR10598] (109-627)
  IPR043136 B30.2/SPRY domain superfamily [G3DSA:2.60.120.920] (379-598)
  IPR049455 Set1/Ash2 histone methyltransferase complex subunit ASH2-like, PHD zinc finger [PF21257] (108-160)
  IPR053835 Set1/Ash2 histone methyltransferase complex subunit ASH2-like, winged-helix [PF21198] (162-269)